Protein AF-A0A3D2X4J8-F1 (afdb_monomer_lite)

Organism: NCBI:txid66219

Sequence (214 aa):
IFGTRDEETSILEPKETVFEITLGDKKVIVKPNPECWDEYFEVGICDVDLEDNYVEFYTTQFEDCYGSSLLFRLNGKCLEEAVGTGYEEIVGVSGDGKIFIWNGSFRNTYFEDESYEDFLLWYLDYKTGNFISSNHMIGKIYHAFYDDILFRQLEYVPWGPPINITLDLPGAFYEPEFGELLTVLDKDDGAQAIKVRTQDGKEGWIGGHHMVWN

Foldseek 3Di:
DDDDDDPDDPPPPPPQPWDWDDQPPDIDIDTADPVQDDKDKDKDWAQQALPPQKIKIKIWIDRPHWIWIWIWIDNSPDIDTQATPGRWDFPDHDNRQWTATDLQFLDDDPDPPDDSLLRGQWTQGSVPRDIDGDPNVAFDKDFAAPLWWFFADLVQADEEADDRRDCVGPRTDDRDDGGFIWHFHAADSVQSKTWIAGPVGDIGITHPPPYDHD

Secondary structure (DSSP, 8-state):
------------------EEEEETTEEEEE---TT-TT--EEEEEE-SBTTS--EEEEEEEEETTEEEEEEEEE-SS-EEEEEE-SS--EEEE-SBSEEEETTTBSS---STT--GGGGBSEEEETTTTEEEE--TTTT-EEE--TT--EESSGGGS--SS-----TTSTTEEE-PPTT-EEEEEEEETTTTEEEEEETT--EEEE--TT----

Structure (mmCIF, N/CA/C/O backbone):
data_AF-A0A3D2X4J8-F1
#
_entry.id   AF-A0A3D2X4J8-F1
#
loop_
_atom_site.group_PDB
_atom_site.id
_atom_site.type_symbol
_atom_site.label_atom_id
_atom_site.label_alt_id
_atom_site.label_comp_id
_atom_site.label_asym_id
_atom_site.label_entity_id
_atom_site.label_seq_id
_atom_site.pdbx_PDB_ins_code
_atom_site.Cartn_x
_atom_site.Cartn_y
_atom_site.Cartn_z
_atom_site.occupancy
_atom_site.B_iso_or_equiv
_atom_site.auth_seq_id
_atom_site.auth_comp_id
_atom_site.auth_asym_id
_atom_site.auth_atom_id
_atom_site.pdbx_PDB_model_num
ATOM 1 N N . ILE A 1 1 ? 11.503 -20.574 15.267 1.00 30.27 1 ILE A N 1
ATOM 2 C CA . ILE A 1 1 ? 12.597 -20.862 16.228 1.00 30.27 1 ILE A CA 1
ATOM 3 C C . ILE A 1 1 ? 13.686 -19.847 15.930 1.00 30.27 1 ILE A C 1
ATOM 5 O O . ILE A 1 1 ? 14.249 -19.908 14.847 1.00 30.27 1 ILE A O 1
ATOM 9 N N . PHE A 1 2 ? 13.889 -18.872 16.817 1.00 27.83 2 PHE A N 1
ATOM 10 C CA . PHE A 1 2 ? 14.943 -17.867 16.675 1.00 27.83 2 PHE A CA 1
ATOM 11 C C . PHE A 1 2 ? 16.292 -18.539 16.947 1.00 27.83 2 PHE A C 1
ATOM 13 O O . PHE A 1 2 ? 16.528 -19.025 18.052 1.00 27.83 2 PHE A O 1
ATOM 20 N N . GLY A 1 3 ? 17.125 -18.647 15.913 1.00 28.12 3 GLY A N 1
ATOM 21 C CA . GLY A 1 3 ? 18.491 -19.145 16.022 1.00 28.12 3 GLY A CA 1
ATOM 22 C C . GLY A 1 3 ? 19.418 -18.014 16.447 1.00 28.12 3 GLY A C 1
ATOM 23 O O . GLY A 1 3 ? 19.460 -16.969 15.805 1.00 28.12 3 GLY A O 1
ATOM 24 N N . THR A 1 4 ? 20.136 -18.227 17.543 1.00 36.84 4 THR A N 1
ATOM 25 C CA . THR A 1 4 ? 21.253 -17.397 17.993 1.00 36.84 4 THR A CA 1
ATOM 26 C C . THR A 1 4 ? 22.355 -17.391 16.934 1.00 36.84 4 THR A C 1
ATOM 28 O O . THR A 1 4 ? 22.773 -18.451 16.471 1.00 36.84 4 THR A O 1
ATOM 31 N N . ARG A 1 5 ? 22.803 -16.194 16.540 1.00 33.25 5 ARG A N 1
ATOM 32 C CA . ARG A 1 5 ? 23.926 -15.973 15.623 1.00 33.25 5 ARG A CA 1
ATOM 33 C C . ARG A 1 5 ? 25.214 -16.269 16.400 1.00 33.25 5 ARG A C 1
ATOM 35 O O . ARG A 1 5 ? 25.534 -15.537 17.332 1.00 33.25 5 ARG A O 1
ATOM 42 N N . ASP A 1 6 ? 25.898 -17.360 16.068 1.00 34.62 6 ASP A N 1
ATOM 43 C CA . ASP A 1 6 ? 27.226 -17.650 16.613 1.00 34.62 6 ASP A CA 1
ATOM 44 C C . ASP A 1 6 ? 28.232 -16.628 16.059 1.00 34.62 6 ASP A C 1
ATOM 46 O O . ASP A 1 6 ? 28.366 -16.447 14.846 1.00 34.62 6 ASP A O 1
ATOM 50 N N . GLU A 1 7 ? 28.919 -15.937 16.968 1.00 44.62 7 GLU A N 1
ATOM 51 C CA . GLU A 1 7 ? 30.028 -15.030 16.681 1.00 44.62 7 GLU A CA 1
ATOM 52 C C . GLU A 1 7 ? 31.281 -15.832 16.284 1.00 44.62 7 GLU A C 1
ATOM 54 O O . GLU A 1 7 ? 32.198 -16.024 17.077 1.00 44.62 7 GLU A O 1
ATOM 59 N N . GLU A 1 8 ? 31.356 -16.277 15.031 1.00 38.81 8 GLU A N 1
ATOM 60 C CA . GLU A 1 8 ? 32.643 -16.529 14.376 1.00 38.81 8 GLU A CA 1
ATOM 61 C C . GLU A 1 8 ? 32.794 -15.558 13.203 1.00 38.81 8 GLU A C 1
ATOM 63 O O . GLU A 1 8 ? 32.341 -15.782 12.081 1.00 38.81 8 GLU A O 1
ATOM 68 N N . THR A 1 9 ? 33.438 -14.427 13.489 1.00 42.69 9 THR A N 1
ATOM 69 C CA . THR A 1 9 ? 33.851 -13.418 12.514 1.00 42.69 9 THR A CA 1
ATOM 70 C C . THR A 1 9 ? 34.991 -13.952 11.648 1.00 42.69 9 THR A C 1
ATOM 72 O O . THR A 1 9 ? 36.159 -13.600 11.808 1.00 42.69 9 THR A O 1
ATOM 75 N N . SER A 1 10 ? 34.656 -14.771 10.650 1.00 39.59 10 SER A N 1
ATOM 76 C CA . SER A 1 10 ? 35.438 -14.752 9.419 1.00 39.59 10 SER A CA 1
ATOM 77 C C . SER A 1 10 ? 35.123 -13.431 8.722 1.00 39.59 10 SER A C 1
ATOM 79 O O . SER A 1 10 ? 34.002 -13.243 8.248 1.00 39.59 10 SER A O 1
ATOM 81 N N . ILE A 1 11 ? 36.085 -12.505 8.682 1.00 43.09 11 ILE A N 1
ATOM 82 C CA . ILE A 1 11 ? 36.018 -11.332 7.806 1.00 43.09 11 ILE A CA 1
ATOM 83 C C . ILE A 1 11 ? 36.047 -11.879 6.377 1.00 43.09 11 ILE A C 1
ATOM 85 O O . ILE A 1 11 ? 37.106 -12.108 5.796 1.00 43.09 11 ILE A O 1
ATOM 89 N N . LEU A 1 12 ? 34.868 -12.183 5.842 1.00 41.09 12 LEU A N 1
ATOM 90 C CA . LEU A 1 12 ? 34.675 -12.279 4.412 1.00 41.09 12 LEU A CA 1
ATOM 91 C C . LEU A 1 12 ? 34.922 -10.863 3.906 1.00 41.09 12 LEU A C 1
ATOM 93 O O . LEU A 1 12 ? 34.179 -9.949 4.260 1.00 41.09 12 LEU A O 1
ATOM 97 N N . GLU A 1 13 ? 35.998 -10.661 3.144 1.00 42.81 13 GLU A N 1
ATOM 98 C CA . GLU A 1 13 ? 36.119 -9.438 2.354 1.00 42.81 13 GLU A CA 1
ATOM 99 C C . GLU A 1 13 ? 34.793 -9.252 1.606 1.00 42.81 13 GLU A C 1
ATOM 101 O O . GLU A 1 13 ? 34.310 -10.236 1.022 1.00 42.81 13 GLU A O 1
ATOM 106 N N . PRO A 1 14 ? 34.170 -8.059 1.652 1.00 46.16 14 PRO A N 1
ATOM 107 C CA . PRO A 1 14 ? 32.940 -7.824 0.923 1.00 46.16 14 PRO A CA 1
ATOM 108 C C . PRO A 1 14 ? 33.252 -8.069 -0.548 1.00 46.16 14 PRO A C 1
ATOM 110 O O . PRO A 1 14 ? 33.925 -7.280 -1.210 1.00 46.16 14 PRO A O 1
ATOM 113 N N . LYS A 1 15 ? 32.810 -9.218 -1.064 1.00 47.28 15 LYS A N 1
ATOM 114 C CA . LYS A 1 15 ? 32.729 -9.409 -2.503 1.00 47.28 15 LYS A CA 1
ATOM 115 C C . LYS A 1 15 ? 31.794 -8.309 -2.966 1.00 47.28 15 LYS A C 1
ATOM 117 O O . LYS A 1 15 ? 30.650 -8.292 -2.514 1.00 47.28 15 LYS A O 1
ATOM 122 N N . GLU A 1 16 ? 32.288 -7.398 -3.806 1.00 55.03 16 GLU A N 1
ATOM 123 C CA . GLU A 1 16 ? 31.437 -6.429 -4.495 1.00 55.03 16 GLU A CA 1
ATOM 124 C C . GLU A 1 16 ? 30.273 -7.221 -5.097 1.00 55.03 16 GLU A C 1
ATOM 126 O O . GLU A 1 16 ? 30.451 -7.984 -6.051 1.00 55.03 16 GLU A O 1
ATOM 131 N N . THR A 1 17 ? 29.103 -7.140 -4.467 1.00 55.44 17 THR A N 1
ATOM 132 C CA . THR A 1 17 ? 27.937 -7.889 -4.916 1.00 55.44 17 THR A CA 1
ATOM 133 C C . THR A 1 17 ? 27.355 -7.070 -6.039 1.00 55.44 17 THR A C 1
ATOM 135 O O . THR A 1 17 ? 26.596 -6.145 -5.822 1.00 55.44 17 THR A O 1
ATOM 138 N N . VAL A 1 18 ? 27.818 -7.335 -7.251 1.00 62.81 18 VAL A N 1
ATOM 139 C CA . VAL A 1 18 ? 27.395 -6.602 -8.435 1.00 62.81 18 VAL A CA 1
ATOM 140 C C . VAL A 1 18 ? 26.283 -7.385 -9.116 1.00 62.81 18 VAL A C 1
ATOM 142 O O . VAL A 1 18 ? 26.497 -8.524 -9.533 1.00 62.81 18 VAL A O 1
ATOM 145 N N . PHE A 1 19 ? 25.116 -6.765 -9.270 1.00 65.44 19 PHE A N 1
ATOM 146 C CA . PHE A 1 19 ? 24.049 -7.312 -10.099 1.00 65.44 19 PHE A CA 1
ATOM 147 C C . PHE A 1 19 ? 24.225 -6.799 -11.523 1.00 65.44 19 PHE A C 1
ATOM 149 O O . PHE A 1 19 ? 24.141 -5.601 -11.781 1.00 65.44 19 PHE A O 1
ATOM 156 N N . GLU A 1 20 ? 24.502 -7.711 -12.454 1.00 72.06 20 GLU A N 1
ATOM 157 C CA . GLU A 1 20 ? 24.575 -7.401 -13.880 1.00 72.06 20 GLU A CA 1
ATOM 158 C C . GLU A 1 20 ? 23.335 -7.956 -14.587 1.00 72.06 20 GLU A C 1
ATOM 160 O O . GLU A 1 20 ? 23.170 -9.170 -14.715 1.00 72.06 20 GLU A O 1
ATOM 165 N N . ILE A 1 21 ? 22.485 -7.064 -15.094 1.00 69.38 21 ILE A N 1
ATOM 166 C CA . ILE A 1 21 ? 21.403 -7.413 -16.014 1.00 69.38 21 ILE A CA 1
ATOM 167 C C . ILE A 1 21 ? 21.937 -7.215 -17.433 1.00 69.38 21 ILE A C 1
ATOM 169 O O . ILE A 1 21 ? 22.169 -6.085 -17.869 1.00 69.38 21 ILE A O 1
ATOM 173 N N . THR A 1 22 ? 22.149 -8.318 -18.155 1.00 67.31 22 THR A N 1
ATOM 174 C CA . THR A 1 22 ? 22.591 -8.293 -19.558 1.00 67.31 22 THR A CA 1
ATOM 175 C C . THR A 1 22 ? 21.430 -8.594 -20.498 1.00 67.31 22 THR A C 1
ATOM 177 O O . THR A 1 22 ? 20.778 -9.631 -20.387 1.00 67.31 22 THR A O 1
ATOM 180 N N . LEU A 1 23 ? 21.213 -7.707 -21.469 1.00 64.88 23 LEU A N 1
ATOM 181 C CA . LEU A 1 23 ? 20.173 -7.808 -22.493 1.00 64.88 23 LEU A CA 1
ATOM 182 C C . LEU A 1 23 ? 20.809 -7.605 -23.874 1.00 64.88 23 LEU A C 1
ATOM 184 O O . LEU A 1 23 ? 20.959 -6.480 -24.357 1.00 64.88 23 LEU A O 1
ATOM 188 N N . GLY A 1 24 ? 21.229 -8.708 -24.500 1.00 70.00 24 GLY A N 1
ATOM 189 C CA . GLY A 1 24 ? 22.042 -8.665 -25.719 1.00 70.00 24 GLY A CA 1
ATOM 190 C C . GLY A 1 24 ? 23.386 -7.98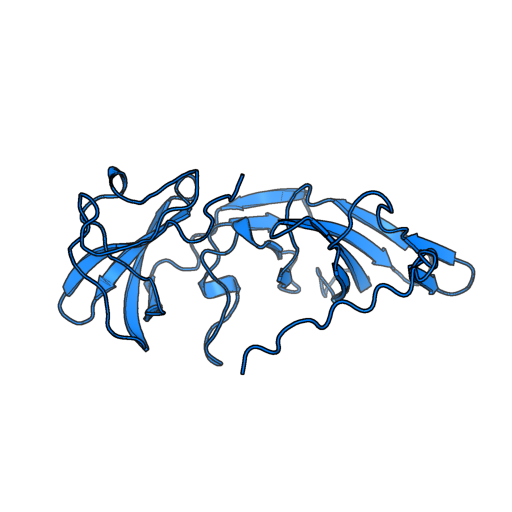1 -25.453 1.00 70.00 24 GLY A C 1
ATOM 191 O O . GLY A 1 24 ? 24.131 -8.411 -24.578 1.00 70.00 24 GLY A O 1
ATOM 192 N N . ASP A 1 25 ? 23.667 -6.892 -26.173 1.00 69.38 25 ASP A N 1
ATOM 193 C CA . ASP A 1 25 ? 24.900 -6.104 -26.017 1.00 69.38 25 ASP A CA 1
ATOM 194 C C . ASP A 1 25 ? 24.796 -5.017 -24.924 1.00 69.38 25 ASP A C 1
ATOM 196 O O . ASP A 1 25 ? 25.748 -4.266 -24.698 1.00 69.38 25 ASP A O 1
ATOM 200 N N . LYS A 1 26 ? 23.639 -4.885 -24.258 1.00 63.72 26 LYS A N 1
ATOM 201 C CA . LYS A 1 26 ? 23.407 -3.895 -23.194 1.00 63.72 26 LYS A CA 1
ATOM 202 C C . LYS A 1 26 ? 23.599 -4.510 -21.817 1.00 63.72 26 LYS A C 1
ATOM 204 O O . LYS A 1 26 ? 23.242 -5.664 -21.598 1.00 63.72 26 LYS A O 1
ATOM 209 N N . LYS A 1 27 ? 24.126 -3.707 -20.891 1.00 69.50 27 LYS A N 1
ATOM 210 C CA . LYS A 1 27 ? 24.378 -4.094 -19.503 1.00 69.50 27 LYS A CA 1
ATOM 211 C C . LYS A 1 27 ? 23.917 -2.995 -18.559 1.00 69.50 27 LYS A C 1
ATOM 213 O O . LYS A 1 27 ? 24.301 -1.842 -18.752 1.00 69.50 27 LYS A O 1
ATOM 218 N N . VAL A 1 28 ? 23.149 -3.363 -17.542 1.00 68.44 28 VAL A N 1
ATOM 219 C CA . VAL A 1 28 ? 22.946 -2.544 -16.344 1.00 68.44 28 VAL A CA 1
ATOM 220 C C . VAL A 1 28 ? 23.655 -3.215 -15.189 1.00 68.44 28 VAL A C 1
ATOM 222 O O . VAL A 1 28 ? 23.530 -4.417 -14.981 1.00 68.44 28 VAL A O 1
ATOM 225 N N . ILE A 1 29 ? 24.457 -2.417 -14.498 1.00 72.19 29 ILE A N 1
ATOM 226 C CA . ILE A 1 29 ? 25.290 -2.840 -13.386 1.00 72.19 29 ILE A CA 1
ATOM 227 C C . ILE A 1 29 ? 24.778 -2.090 -12.171 1.00 72.19 29 ILE A C 1
ATOM 229 O O . ILE A 1 29 ? 24.935 -0.871 -12.098 1.00 72.19 29 ILE A O 1
ATOM 233 N N . VAL A 1 30 ? 24.186 -2.817 -11.233 1.00 67.69 30 VAL A N 1
ATOM 234 C CA . VAL A 1 30 ? 23.772 -2.264 -9.949 1.00 67.69 30 VAL A CA 1
ATOM 235 C C . VAL A 1 30 ? 24.790 -2.663 -8.901 1.00 67.69 30 VAL A C 1
ATOM 237 O O . VAL A 1 30 ? 25.173 -3.831 -8.787 1.00 67.69 30 VAL A O 1
ATOM 240 N N . LYS A 1 31 ? 25.272 -1.654 -8.181 1.00 68.88 31 LYS A N 1
ATOM 241 C CA . LYS A 1 31 ? 26.231 -1.802 -7.096 1.00 68.88 31 LYS A CA 1
ATOM 242 C C . LYS A 1 31 ? 25.537 -1.365 -5.804 1.00 68.88 31 LYS A C 1
ATOM 244 O O . LYS A 1 31 ? 25.272 -0.171 -5.686 1.00 68.88 31 LYS A O 1
ATOM 249 N N . PRO A 1 32 ? 25.243 -2.297 -4.884 1.00 63.62 32 PRO A N 1
ATOM 250 C CA . PRO A 1 32 ? 24.807 -1.983 -3.529 1.00 63.62 32 PRO A CA 1
ATOM 251 C C . PRO A 1 32 ? 25.813 -1.050 -2.858 1.00 63.62 32 PRO A C 1
ATOM 253 O O . PRO A 1 32 ? 27.008 -1.090 -3.186 1.00 63.62 32 PRO A O 1
ATOM 256 N N . ASN A 1 33 ? 25.340 -0.208 -1.944 1.00 62.75 33 ASN A N 1
ATOM 257 C CA . ASN A 1 33 ? 26.212 0.723 -1.245 1.00 62.75 33 ASN A CA 1
ATOM 258 C C . ASN A 1 33 ? 27.059 -0.057 -0.223 1.00 62.75 33 ASN A C 1
ATOM 260 O O . ASN A 1 33 ? 26.515 -0.591 0.739 1.00 62.75 33 ASN A O 1
ATOM 264 N N . PRO A 1 34 ? 28.395 -0.125 -0.381 1.00 56.75 34 PRO A N 1
ATOM 265 C CA . PRO A 1 34 ? 29.242 -0.914 0.511 1.00 56.75 34 PRO A CA 1
ATOM 266 C C . PRO A 1 34 ? 29.321 -0.355 1.941 1.00 56.75 34 PRO A C 1
ATOM 268 O O . PRO A 1 34 ? 29.868 -1.025 2.814 1.00 56.75 34 PRO A O 1
ATOM 271 N N . GLU A 1 35 ? 28.831 0.866 2.186 1.00 56.91 35 GLU A N 1
ATOM 272 C CA . GLU A 1 35 ? 28.783 1.471 3.524 1.00 56.91 35 GLU A CA 1
ATOM 273 C C . GLU A 1 35 ? 27.580 1.008 4.360 1.00 56.91 35 GLU A C 1
ATOM 275 O O . GLU A 1 35 ? 27.556 1.258 5.566 1.00 56.91 35 GLU A O 1
ATOM 280 N N . CYS A 1 36 ? 26.627 0.295 3.758 1.00 53.88 36 CYS A N 1
ATOM 281 C CA . CYS A 1 36 ? 25.415 -0.175 4.413 1.00 53.88 36 CYS A CA 1
ATOM 282 C C . CYS A 1 36 ? 25.534 -1.683 4.697 1.00 53.88 36 CYS A C 1
ATOM 284 O O . CYS A 1 36 ? 25.723 -2.504 3.800 1.00 53.88 36 CYS A O 1
ATOM 286 N N . TRP A 1 37 ? 25.510 -2.053 5.978 1.00 44.56 37 TRP A N 1
ATOM 287 C CA . TRP A 1 37 ? 25.963 -3.370 6.452 1.00 44.56 37 TRP A CA 1
ATOM 288 C C . TRP A 1 37 ? 24.858 -4.441 6.486 1.00 44.56 37 TRP A C 1
ATOM 290 O O . TRP A 1 37 ? 25.182 -5.620 6.629 1.00 44.56 37 TRP A O 1
ATOM 300 N N . ASP A 1 38 ? 23.594 -4.048 6.298 1.00 54.47 38 ASP A N 1
ATOM 301 C CA . ASP A 1 38 ? 22.404 -4.910 6.360 1.00 54.47 38 ASP A CA 1
ATOM 302 C C . ASP A 1 38 ? 21.473 -4.716 5.137 1.00 54.47 38 ASP A C 1
ATOM 304 O O . ASP A 1 38 ? 20.251 -4.764 5.251 1.00 54.47 38 ASP A O 1
ATOM 308 N N . GLU A 1 39 ? 22.034 -4.492 3.942 1.00 61.50 39 GLU A N 1
ATOM 309 C CA . GLU A 1 39 ? 21.218 -4.331 2.730 1.00 61.50 39 GLU A CA 1
ATOM 310 C C . GLU A 1 39 ? 20.772 -5.676 2.147 1.00 61.50 39 GLU A C 1
ATOM 312 O O . GLU A 1 39 ? 21.583 -6.552 1.821 1.00 61.50 39 GLU A O 1
ATOM 317 N N . TYR A 1 40 ? 19.466 -5.805 1.924 1.00 63.50 40 TYR A N 1
ATOM 318 C CA . TYR A 1 40 ? 18.925 -6.742 0.949 1.00 63.50 40 TYR A CA 1
ATOM 319 C C . TYR A 1 40 ? 18.784 -6.022 -0.391 1.00 63.50 40 TYR A C 1
ATOM 321 O O . TYR A 1 40 ? 18.596 -4.807 -0.459 1.00 63.50 40 TYR A O 1
ATOM 329 N N . PHE A 1 41 ? 18.901 -6.784 -1.471 1.00 74.38 41 PHE A N 1
ATOM 330 C CA . PHE A 1 41 ? 18.679 -6.281 -2.816 1.00 74.38 41 PHE A CA 1
ATOM 331 C C . PHE A 1 41 ? 17.659 -7.174 -3.503 1.00 74.38 41 PHE A C 1
ATOM 333 O O . PHE A 1 41 ? 17.864 -8.387 -3.608 1.00 74.38 41 PHE A O 1
ATOM 340 N N . GLU A 1 42 ? 16.574 -6.570 -3.966 1.00 81.25 42 GLU A N 1
ATOM 341 C CA . GLU A 1 42 ? 15.535 -7.250 -4.726 1.00 81.25 42 GLU A CA 1
ATOM 342 C C . GLU A 1 42 ? 15.612 -6.86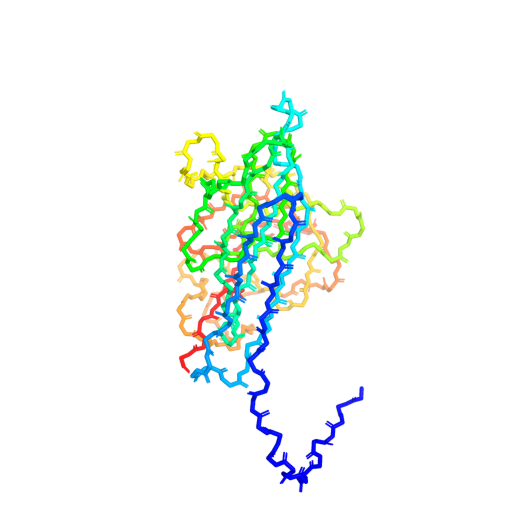1 -6.202 1.00 81.25 42 GLU A C 1
ATOM 344 O O . GLU A 1 42 ? 15.889 -5.713 -6.552 1.00 81.25 42 GLU A O 1
ATOM 349 N N . VAL A 1 43 ? 15.342 -7.838 -7.071 1.00 83.62 43 VAL A N 1
ATOM 350 C CA . VAL A 1 43 ? 15.084 -7.606 -8.492 1.00 83.62 43 VAL A CA 1
ATOM 351 C C . VAL A 1 43 ? 13.757 -8.247 -8.851 1.00 83.62 43 VAL A C 1
ATOM 353 O O . VAL A 1 43 ? 13.606 -9.463 -8.718 1.00 83.62 43 VAL A O 1
ATOM 356 N N . GLY A 1 44 ? 12.838 -7.444 -9.375 1.00 85.81 44 GLY A N 1
ATOM 357 C CA . GLY A 1 44 ? 11.583 -7.924 -9.935 1.00 85.81 44 GLY A CA 1
ATOM 358 C C . GLY A 1 44 ? 11.514 -7.717 -11.441 1.00 85.81 44 GLY A C 1
ATOM 359 O O . GLY A 1 44 ? 12.056 -6.755 -11.985 1.00 85.81 44 GLY A O 1
ATOM 360 N N . ILE A 1 45 ? 10.836 -8.642 -12.119 1.00 88.81 45 ILE A N 1
ATOM 361 C CA . ILE A 1 45 ? 10.456 -8.519 -13.529 1.00 88.81 45 ILE A CA 1
ATOM 362 C C . ILE A 1 45 ? 8.947 -8.340 -13.554 1.00 88.81 45 ILE A C 1
ATOM 364 O O . ILE A 1 45 ? 8.222 -9.143 -12.965 1.00 88.81 45 ILE A O 1
ATOM 368 N N . CYS A 1 46 ? 8.480 -7.305 -14.232 1.00 91.25 46 CYS A N 1
ATOM 369 C CA . CYS A 1 46 ? 7.073 -6.954 -14.280 1.00 91.25 46 CYS A CA 1
ATOM 370 C C . CYS A 1 46 ? 6.702 -6.374 -15.647 1.00 91.25 46 CYS A C 1
ATOM 372 O O . CYS A 1 46 ? 7.559 -6.125 -16.492 1.00 91.25 46 CYS A O 1
ATOM 374 N N . ASP A 1 47 ? 5.407 -6.210 -15.868 1.00 91.50 47 ASP A N 1
ATOM 375 C CA . ASP A 1 47 ? 4.864 -5.486 -17.009 1.00 91.50 47 ASP A CA 1
ATOM 376 C C . ASP A 1 47 ? 3.871 -4.482 -16.428 1.00 91.50 47 ASP A C 1
ATOM 378 O O . ASP A 1 47 ? 2.845 -4.861 -15.852 1.00 91.50 47 ASP A O 1
ATOM 382 N N . VAL A 1 48 ? 4.269 -3.211 -16.427 1.00 91.62 48 VAL A N 1
ATOM 383 C CA . VAL A 1 48 ? 3.512 -2.141 -15.771 1.00 91.62 48 VAL A CA 1
ATOM 384 C C . VAL A 1 48 ? 2.346 -1.689 -16.646 1.00 91.62 48 VAL A C 1
ATOM 386 O O . VAL A 1 48 ? 1.306 -1.305 -16.106 1.00 91.62 48 VAL A O 1
ATOM 389 N N . ASP A 1 49 ? 2.503 -1.751 -17.970 1.00 92.81 49 ASP A N 1
ATOM 390 C CA . ASP A 1 49 ? 1.490 -1.402 -18.966 1.00 92.81 49 ASP A CA 1
ATOM 391 C C . ASP A 1 49 ? 1.471 -2.449 -20.088 1.00 92.81 49 ASP A C 1
ATOM 393 O O . ASP A 1 49 ? 2.188 -2.342 -21.086 1.00 92.81 49 ASP A O 1
ATOM 397 N N . LEU A 1 50 ? 0.558 -3.415 -19.951 1.00 91.94 50 LEU A N 1
ATOM 398 C CA . LEU A 1 50 ? 0.417 -4.563 -20.854 1.00 91.94 50 LEU A CA 1
ATOM 399 C C . LEU A 1 50 ? 0.162 -4.161 -22.321 1.00 91.94 50 LEU A C 1
ATOM 401 O O . LEU A 1 50 ? 0.238 -5.003 -23.222 1.00 91.94 50 LEU A O 1
ATOM 405 N N . GLU A 1 51 ? -0.193 -2.900 -22.585 1.00 92.19 51 GLU A N 1
ATOM 406 C CA . GLU A 1 51 ? -0.495 -2.392 -23.922 1.00 92.19 51 GLU A CA 1
ATOM 407 C C . GLU A 1 51 ? 0.725 -1.805 -24.657 1.00 92.19 51 GLU A C 1
ATOM 409 O O . GLU A 1 51 ? 0.649 -1.583 -25.872 1.00 92.19 51 GLU A O 1
ATOM 414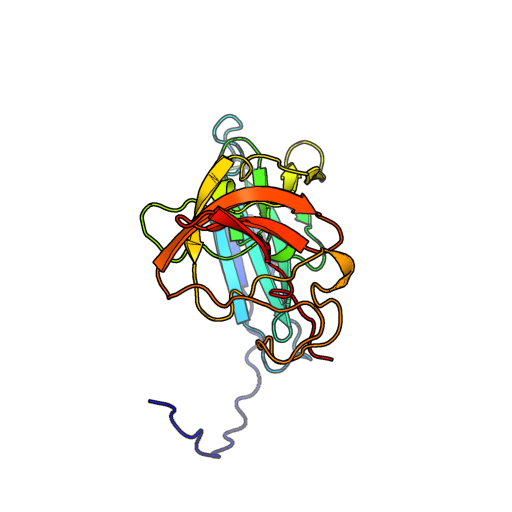 N N . ASP A 1 52 ? 1.854 -1.550 -23.981 1.00 89.06 52 ASP A N 1
ATOM 415 C CA . ASP A 1 52 ? 2.937 -0.731 -24.544 1.00 89.06 52 ASP A CA 1
ATOM 416 C C . ASP A 1 52 ? 4.089 -1.524 -25.211 1.00 89.06 52 ASP A C 1
ATOM 418 O O . ASP A 1 52 ? 4.900 -0.946 -25.944 1.00 89.06 52 ASP A O 1
ATOM 422 N N . ASN A 1 53 ? 4.073 -2.861 -25.112 1.00 86.88 53 ASN A N 1
ATOM 423 C CA . ASN A 1 53 ? 5.099 -3.808 -25.594 1.00 86.88 53 ASN A CA 1
ATOM 424 C C . ASN A 1 53 ? 6.477 -3.665 -24.926 1.00 86.88 53 ASN A C 1
ATOM 426 O O . ASN A 1 53 ? 7.499 -4.011 -25.541 1.00 86.88 53 ASN A O 1
ATOM 430 N N . TYR A 1 54 ? 6.528 -3.154 -23.702 1.00 89.81 54 TYR A N 1
ATOM 431 C CA . TYR A 1 54 ? 7.729 -3.180 -22.886 1.00 89.81 54 TYR A CA 1
ATOM 432 C C . TYR A 1 54 ? 7.647 -4.283 -21.833 1.00 89.81 54 TYR A C 1
ATOM 434 O O . TYR A 1 54 ? 6.605 -4.861 -21.562 1.00 89.81 54 TYR A O 1
ATOM 442 N N . VAL A 1 55 ? 8.815 -4.633 -21.308 1.00 89.69 55 VAL A N 1
ATOM 443 C CA . VAL A 1 55 ? 8.948 -5.365 -20.053 1.00 89.69 55 VAL A CA 1
ATOM 444 C C . VAL A 1 55 ? 9.745 -4.474 -19.124 1.00 89.69 55 VAL A C 1
ATOM 446 O O . VAL A 1 55 ? 10.797 -3.949 -19.515 1.00 89.69 55 VAL A O 1
ATOM 449 N N . GLU A 1 56 ? 9.268 -4.322 -17.900 1.00 91.06 56 GLU A N 1
ATOM 450 C CA . GLU A 1 56 ? 9.950 -3.575 -16.865 1.00 91.06 56 GLU A CA 1
ATOM 451 C C . GLU A 1 56 ? 10.719 -4.486 -15.906 1.00 91.06 56 GLU A C 1
ATOM 453 O O . GLU A 1 56 ? 10.350 -5.621 -15.602 1.00 91.06 56 GLU A O 1
ATOM 458 N N . PHE A 1 57 ? 11.813 -3.944 -15.391 1.00 89.00 57 PHE A N 1
ATOM 459 C CA . PHE A 1 57 ? 12.621 -4.537 -14.342 1.00 89.00 57 PHE A CA 1
ATOM 460 C C . PHE A 1 57 ? 12.760 -3.490 -13.253 1.00 89.00 57 PHE A C 1
ATOM 462 O O . PHE A 1 57 ? 13.170 -2.370 -13.557 1.00 89.00 57 PHE A O 1
ATOM 469 N N . TYR A 1 58 ? 12.449 -3.833 -12.009 1.00 88.38 58 TYR A N 1
ATOM 470 C CA . TYR A 1 58 ? 12.777 -2.965 -10.887 1.00 88.38 58 TYR A CA 1
ATOM 471 C C . TYR A 1 58 ? 13.895 -3.555 -10.050 1.00 88.38 58 TYR A C 1
ATOM 473 O O . TYR A 1 58 ? 14.093 -4.769 -9.990 1.00 88.38 58 TYR A O 1
ATOM 481 N N . THR A 1 59 ? 14.628 -2.659 -9.409 1.00 85.75 59 THR A N 1
ATOM 482 C CA . THR A 1 59 ? 15.630 -2.989 -8.407 1.00 85.75 59 THR A CA 1
ATOM 483 C C . THR A 1 59 ? 15.292 -2.241 -7.139 1.00 85.75 59 THR A C 1
ATOM 485 O O . THR A 1 59 ? 15.106 -1.026 -7.221 1.00 85.75 59 THR A O 1
ATOM 488 N N . THR A 1 60 ? 15.264 -2.930 -6.004 1.00 85.62 60 THR A N 1
ATOM 489 C CA . THR A 1 60 ? 15.027 -2.311 -4.698 1.00 85.62 60 THR A CA 1
ATOM 490 C C . THR A 1 60 ? 16.237 -2.527 -3.811 1.00 85.62 60 THR A C 1
ATOM 492 O O . THR A 1 60 ? 16.688 -3.656 -3.618 1.00 85.62 60 THR A O 1
ATOM 495 N N . GLN A 1 61 ? 16.776 -1.428 -3.295 1.00 81.31 61 GLN A N 1
ATOM 496 C CA . GLN A 1 61 ? 17.825 -1.427 -2.284 1.00 81.31 61 GLN A CA 1
ATOM 497 C C . GLN A 1 61 ? 17.189 -1.126 -0.932 1.00 81.31 61 GLN A C 1
ATOM 499 O O . GLN A 1 61 ? 16.441 -0.153 -0.824 1.00 81.31 61 GLN A O 1
ATOM 504 N N . PHE A 1 62 ? 17.481 -1.955 0.067 1.00 75.50 62 PHE A N 1
ATOM 505 C CA . PHE A 1 62 ? 16.950 -1.788 1.415 1.00 75.50 62 PHE A CA 1
ATOM 506 C C . PHE A 1 62 ? 18.001 -1.223 2.369 1.00 75.50 62 PHE A C 1
ATOM 508 O O . PHE A 1 62 ? 19.114 -1.7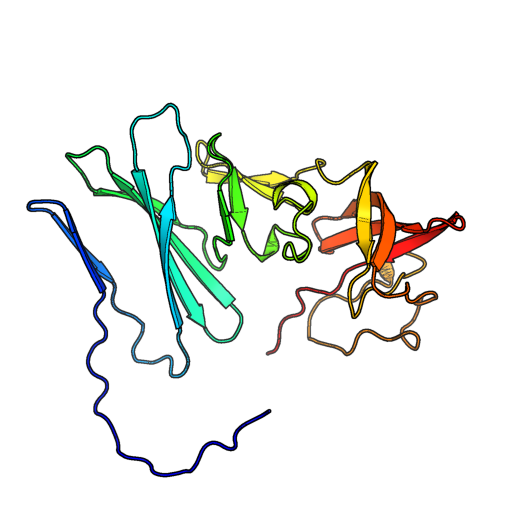37 2.422 1.00 75.50 62 PHE A O 1
ATOM 515 N N . GLU A 1 63 ? 17.621 -0.215 3.149 1.00 73.25 63 GLU A N 1
ATOM 516 C CA . GLU A 1 63 ? 18.353 0.308 4.303 1.00 73.25 63 GLU A CA 1
ATOM 517 C C . GLU A 1 63 ? 17.432 0.164 5.528 1.00 73.25 63 GLU A C 1
ATOM 519 O O . GLU A 1 63 ? 16.384 0.806 5.610 1.00 73.25 63 GLU A O 1
ATOM 524 N N . ASP A 1 64 ? 17.775 -0.748 6.443 1.00 70.00 64 ASP A N 1
ATOM 525 C CA . ASP A 1 64 ? 16.915 -1.191 7.550 1.00 70.00 64 ASP A CA 1
ATOM 526 C C . ASP A 1 64 ? 15.532 -1.689 7.081 1.00 70.00 64 ASP A C 1
ATOM 528 O O . ASP A 1 64 ? 15.425 -2.760 6.484 1.00 70.00 64 ASP A O 1
ATOM 532 N N . CYS A 1 65 ? 14.460 -0.942 7.369 1.00 65.56 65 CYS A N 1
ATOM 533 C CA . CYS A 1 65 ? 13.096 -1.252 6.936 1.00 65.56 65 CYS A CA 1
ATOM 534 C C . CYS A 1 65 ? 12.620 -0.395 5.754 1.00 65.56 65 CYS A C 1
ATOM 536 O O . CYS A 1 65 ? 11.444 -0.454 5.408 1.00 65.56 65 CYS A O 1
ATOM 538 N N . TYR A 1 66 ? 13.500 0.411 5.152 1.00 72.75 66 TYR A N 1
ATOM 539 C CA . TYR A 1 66 ? 13.170 1.271 4.017 1.00 72.75 66 TYR A CA 1
ATOM 540 C C . TYR A 1 66 ? 13.712 0.676 2.730 1.00 72.75 66 TYR A C 1
ATOM 542 O O . TYR A 1 66 ? 14.885 0.326 2.659 1.00 72.75 66 TYR A O 1
ATOM 550 N N . GLY A 1 67 ? 12.879 0.610 1.696 1.00 78.81 67 GLY A N 1
ATOM 551 C CA . GLY A 1 67 ? 13.307 0.264 0.345 1.00 78.81 67 GLY A CA 1
ATOM 552 C C . GLY A 1 67 ? 13.291 1.481 -0.576 1.00 78.81 67 GLY A C 1
ATOM 553 O O . GLY A 1 67 ? 12.400 2.322 -0.500 1.00 78.81 67 GLY A O 1
ATOM 554 N N . SER A 1 68 ? 14.263 1.568 -1.479 1.00 84.19 68 SER A N 1
ATOM 555 C CA . SER A 1 68 ? 14.288 2.531 -2.582 1.00 84.19 68 SER A CA 1
ATOM 556 C C . SER A 1 68 ? 14.315 1.782 -3.902 1.00 84.19 68 SER A C 1
ATOM 558 O O . SER A 1 68 ? 15.188 0.936 -4.108 1.00 84.19 68 SER A O 1
ATOM 560 N N . SER A 1 69 ? 13.361 2.079 -4.791 1.00 88.25 69 SER A N 1
ATOM 561 C CA . SER A 1 69 ? 13.213 1.355 -6.054 1.00 88.25 69 SER A CA 1
ATOM 562 C C . SER A 1 69 ? 13.525 2.205 -7.281 1.00 88.25 69 SER A C 1
ATOM 564 O O . SER A 1 69 ? 13.136 3.370 -7.402 1.00 88.25 69 SER A O 1
ATOM 566 N N . LEU A 1 70 ? 14.189 1.576 -8.246 1.00 87.75 70 LEU A N 1
ATOM 567 C CA . LEU A 1 70 ? 14.389 2.104 -9.592 1.00 87.75 70 LEU A CA 1
ATOM 568 C C . LEU A 1 70 ? 13.763 1.148 -10.596 1.00 87.75 70 LEU A C 1
ATOM 570 O O . LEU A 1 70 ? 14.039 -0.049 -10.559 1.00 87.75 70 LEU A O 1
ATOM 574 N N . LEU A 1 71 ? 12.941 1.685 -11.494 1.00 89.50 71 LEU A N 1
ATOM 575 C CA . LEU A 1 71 ? 12.272 0.950 -12.556 1.00 89.50 71 LEU A CA 1
ATOM 576 C C . LEU A 1 71 ? 12.940 1.254 -13.898 1.00 89.50 71 LEU A C 1
ATOM 578 O O . LEU A 1 71 ? 13.086 2.411 -14.297 1.00 89.50 71 LEU A O 1
ATOM 582 N N . PHE A 1 72 ? 13.285 0.203 -14.627 1.00 87.44 72 PHE A N 1
ATOM 583 C CA . PHE A 1 72 ? 13.840 0.253 -15.972 1.00 87.44 72 PHE A CA 1
ATOM 584 C C . PHE A 1 72 ? 12.883 -0.425 -16.945 1.00 87.44 72 PHE A C 1
ATOM 586 O O . PHE A 1 72 ? 12.286 -1.438 -16.601 1.00 87.44 72 PHE A O 1
ATOM 593 N N . ARG A 1 73 ? 12.787 0.070 -18.180 1.00 89.06 73 ARG A N 1
ATOM 594 C CA . ARG A 1 73 ? 11.931 -0.514 -19.225 1.00 89.06 73 ARG A CA 1
ATOM 595 C C . ARG A 1 73 ? 12.735 -0.986 -20.431 1.00 89.06 73 ARG A C 1
ATOM 597 O O . ARG A 1 73 ? 13.741 -0.377 -20.807 1.00 89.06 73 ARG A O 1
ATOM 604 N N . LEU A 1 74 ? 12.277 -2.074 -21.050 1.00 85.75 74 LEU A N 1
ATOM 605 C CA . LEU A 1 74 ? 12.916 -2.735 -22.186 1.00 85.75 74 LEU A CA 1
ATOM 606 C C . LEU A 1 74 ? 11.920 -3.039 -23.315 1.00 85.75 74 LEU A C 1
ATOM 608 O O . LEU A 1 74 ? 10.978 -3.791 -23.117 1.00 85.75 74 LEU A O 1
ATOM 612 N N . ASN A 1 75 ? 12.215 -2.591 -24.541 1.00 82.69 75 ASN A N 1
ATOM 613 C CA . ASN A 1 75 ? 11.473 -2.948 -25.773 1.00 82.69 75 ASN A CA 1
ATOM 614 C C . ASN A 1 75 ? 12.283 -3.823 -26.755 1.00 82.69 75 ASN A C 1
ATOM 616 O O . ASN A 1 75 ? 12.141 -3.737 -27.979 1.00 82.69 75 ASN A O 1
ATOM 620 N N . GLY A 1 76 ? 13.243 -4.592 -26.239 1.00 71.38 76 GLY A N 1
ATOM 621 C CA . GLY A 1 76 ? 14.146 -5.435 -27.031 1.00 71.38 76 GLY A CA 1
ATOM 622 C C . GLY A 1 76 ? 15.264 -4.689 -27.776 1.00 71.38 76 GLY A C 1
ATOM 623 O O . GLY A 1 76 ? 16.106 -5.335 -28.397 1.00 71.38 76 GLY A O 1
ATOM 624 N N . LYS A 1 77 ? 15.317 -3.349 -27.718 1.00 73.31 77 LYS A N 1
ATOM 625 C CA . LYS A 1 77 ? 16.397 -2.540 -28.324 1.00 73.31 77 LYS A CA 1
ATOM 626 C C . LYS A 1 77 ? 17.113 -1.645 -27.327 1.00 73.31 77 LYS A C 1
ATOM 628 O O . LYS A 1 77 ? 18.315 -1.401 -27.470 1.00 73.31 77 LYS A O 1
ATOM 633 N N . CYS A 1 78 ? 16.410 -1.109 -26.337 1.00 74.12 78 CYS A N 1
ATOM 634 C CA . CYS A 1 78 ? 17.004 -0.274 -25.305 1.00 74.12 78 CYS A CA 1
ATOM 635 C C . CYS A 1 78 ? 16.475 -0.572 -23.921 1.00 74.12 78 CYS A C 1
ATOM 637 O O . CYS A 1 78 ? 15.303 -0.873 -23.768 1.00 74.12 78 CYS A O 1
ATOM 639 N N . LEU A 1 79 ? 17.396 -0.480 -22.963 1.00 79.56 79 LEU A N 1
ATOM 640 C CA . LEU A 1 79 ? 17.097 -0.374 -21.553 1.00 79.56 79 LEU A CA 1
ATOM 641 C C . LEU A 1 79 ? 17.198 1.108 -21.200 1.00 79.56 79 LEU A C 1
ATOM 643 O O . LEU A 1 79 ? 18.211 1.739 -21.522 1.00 79.56 79 LEU A O 1
ATOM 647 N N . GLU A 1 80 ? 16.142 1.648 -20.616 1.00 82.94 80 GLU A N 1
ATOM 648 C CA . GLU A 1 80 ? 16.057 3.034 -20.166 1.00 82.94 80 GLU A CA 1
ATOM 649 C C . GLU A 1 80 ? 15.501 3.067 -18.743 1.00 82.94 80 GLU A C 1
ATOM 651 O O . GLU A 1 80 ? 14.669 2.236 -18.382 1.00 82.94 80 GLU A O 1
ATOM 656 N N . GLU A 1 81 ? 15.999 3.994 -17.928 1.00 82.06 81 GLU A N 1
ATOM 657 C CA . GLU A 1 81 ? 15.381 4.294 -16.639 1.00 82.06 81 GLU A CA 1
ATOM 658 C C . GLU A 1 81 ? 14.016 4.924 -16.913 1.00 82.06 81 GLU A C 1
ATOM 660 O O . GLU A 1 81 ? 13.914 5.895 -17.666 1.00 82.06 81 GLU A O 1
ATOM 665 N N . ALA A 1 82 ? 12.973 4.318 -16.359 1.00 84.62 82 ALA A N 1
ATOM 666 C CA . ALA A 1 82 ? 11.600 4.724 -16.592 1.00 84.62 82 ALA A CA 1
ATOM 667 C C . ALA A 1 82 ? 11.106 5.615 -15.452 1.00 84.62 82 ALA A C 1
ATOM 669 O O . ALA A 1 82 ? 10.616 6.716 -15.697 1.00 84.62 82 ALA A O 1
ATOM 670 N N . VAL A 1 83 ? 11.251 5.140 -14.211 1.00 85.12 83 VAL A N 1
ATOM 671 C CA . VAL A 1 83 ? 10.731 5.806 -13.014 1.00 85.12 83 VAL A CA 1
ATOM 672 C C . VAL A 1 83 ? 11.632 5.509 -11.817 1.00 85.12 83 VAL A C 1
ATOM 674 O O . VAL A 1 83 ? 11.930 4.351 -11.535 1.00 85.12 83 VAL A O 1
ATOM 677 N N . GLY A 1 84 ? 12.027 6.550 -11.085 1.00 79.81 84 GLY A N 1
ATOM 678 C CA . GLY A 1 84 ? 12.597 6.422 -9.744 1.00 79.81 84 GLY A CA 1
ATOM 679 C C . GLY A 1 84 ? 11.538 6.744 -8.695 1.00 79.81 84 GLY A C 1
ATOM 680 O O . GLY A 1 84 ? 10.878 7.779 -8.791 1.00 79.81 84 GLY A O 1
ATOM 681 N N . THR A 1 85 ? 11.360 5.871 -7.705 1.00 80.19 85 THR A N 1
ATOM 682 C CA . THR A 1 85 ? 10.311 6.030 -6.681 1.00 80.19 85 THR A CA 1
ATOM 683 C C . THR A 1 85 ? 10.766 6.862 -5.476 1.00 80.19 85 THR A C 1
ATOM 685 O O . THR A 1 85 ? 9.947 7.241 -4.644 1.00 80.19 85 THR A O 1
ATOM 688 N N . GLY A 1 86 ? 12.058 7.199 -5.387 1.00 81.19 86 GLY A N 1
ATOM 689 C CA . GLY A 1 86 ? 12.634 7.867 -4.218 1.00 81.19 86 GLY A CA 1
ATOM 690 C C . GLY A 1 86 ? 12.837 6.875 -3.075 1.00 81.19 86 GLY A C 1
ATOM 691 O O . GLY A 1 86 ? 13.393 5.804 -3.294 1.00 81.19 86 GLY A O 1
ATOM 692 N N . TYR A 1 87 ? 12.387 7.213 -1.867 1.00 77.88 87 TYR A N 1
ATOM 693 C CA . TYR A 1 87 ? 12.482 6.356 -0.672 1.00 77.88 87 TYR A CA 1
ATOM 694 C C . TYR A 1 87 ? 11.305 5.374 -0.554 1.00 77.88 87 TYR A C 1
ATOM 696 O O . TYR A 1 87 ? 10.763 5.175 0.528 1.00 77.88 87 TYR A O 1
ATOM 704 N N . GLU A 1 88 ? 10.864 4.826 -1.686 1.00 84.19 88 GLU A N 1
ATOM 705 C CA . GLU A 1 88 ? 9.681 3.971 -1.753 1.00 84.19 88 GLU A CA 1
ATOM 706 C C . GLU A 1 88 ? 10.006 2.620 -2.397 1.00 84.19 88 GLU A C 1
ATOM 708 O O . GLU A 1 88 ? 10.552 2.536 -3.504 1.00 84.19 88 GLU A O 1
ATOM 713 N N . GLU A 1 89 ? 9.629 1.542 -1.723 1.00 88.25 89 GLU A N 1
ATOM 714 C CA . GLU A 1 89 ? 9.691 0.183 -2.252 1.00 88.25 89 GLU A CA 1
ATOM 715 C C . GLU A 1 89 ? 8.526 -0.066 -3.217 1.00 88.25 89 GLU A C 1
ATOM 717 O O . GLU A 1 89 ? 7.387 0.261 -2.892 1.00 88.25 89 GLU A O 1
ATOM 722 N N . ILE A 1 90 ? 8.790 -0.669 -4.381 1.00 89.69 90 ILE A N 1
ATOM 723 C CA . ILE A 1 90 ? 7.750 -1.220 -5.257 1.00 89.69 90 ILE A CA 1
ATOM 724 C C . ILE A 1 90 ? 7.336 -2.580 -4.700 1.00 89.69 90 ILE A C 1
ATOM 726 O O . ILE A 1 90 ? 8.146 -3.496 -4.658 1.00 89.69 90 ILE A O 1
ATOM 730 N N . VAL A 1 91 ? 6.061 -2.719 -4.340 1.00 87.62 91 VAL A N 1
ATOM 731 C CA . VAL A 1 91 ? 5.492 -3.973 -3.807 1.00 87.62 91 VAL A CA 1
ATOM 732 C C . VAL A 1 91 ? 4.623 -4.710 -4.826 1.00 87.62 91 VAL A C 1
ATOM 734 O O . VAL A 1 91 ? 4.249 -5.863 -4.624 1.00 87.62 91 VAL A O 1
ATOM 737 N N . GLY A 1 92 ? 4.279 -4.060 -5.939 1.00 88.62 92 GLY A N 1
ATOM 738 C CA . GLY A 1 92 ? 3.508 -4.684 -7.006 1.00 88.62 92 GLY A CA 1
ATOM 739 C C . GLY A 1 92 ? 3.142 -3.727 -8.130 1.00 88.62 92 GLY A C 1
ATOM 740 O O . GLY A 1 92 ? 3.369 -2.519 -8.058 1.00 88.62 92 GLY A O 1
ATOM 741 N N . VAL A 1 93 ? 2.550 -4.279 -9.187 1.00 91.12 93 VAL A N 1
ATOM 742 C CA . VAL A 1 93 ? 2.058 -3.520 -10.342 1.00 91.12 93 VAL A CA 1
ATOM 743 C C . VAL A 1 93 ? 0.718 -4.084 -10.803 1.00 91.12 93 VAL A C 1
ATOM 745 O O . VAL A 1 93 ? 0.398 -5.246 -10.559 1.00 91.12 93 VAL A O 1
ATOM 748 N N . SER A 1 94 ? -0.068 -3.249 -11.470 1.00 90.50 94 SER A N 1
ATOM 749 C CA . SER A 1 94 ? -1.428 -3.572 -11.941 1.00 90.50 94 SER A CA 1
ATOM 750 C C . SER A 1 94 ? -1.498 -4.085 -13.383 1.00 90.50 94 SER A C 1
ATOM 752 O O . SER A 1 94 ? -2.463 -4.755 -13.745 1.00 90.50 94 SER A O 1
ATOM 754 N N . GLY A 1 95 ? -0.513 -3.745 -14.220 1.00 92.06 95 GLY A N 1
ATOM 755 C CA . GLY A 1 95 ? -0.552 -3.975 -15.668 1.00 92.06 95 GLY A CA 1
ATOM 756 C C . GLY A 1 95 ? -1.369 -2.946 -16.463 1.00 92.06 95 GLY A C 1
ATOM 757 O O . GLY A 1 95 ? -1.396 -3.027 -17.688 1.00 92.06 95 GLY A O 1
ATOM 758 N N . ASP A 1 96 ? -2.019 -1.976 -15.804 1.00 93.38 96 ASP A N 1
ATOM 759 C CA . ASP A 1 96 ? -2.716 -0.845 -16.443 1.00 93.38 96 ASP A CA 1
ATOM 760 C C . ASP A 1 96 ? -2.080 0.523 -16.114 1.00 93.38 96 ASP A C 1
ATOM 762 O O . ASP A 1 96 ? -2.681 1.578 -16.331 1.00 93.38 96 ASP A O 1
ATOM 766 N N . GLY A 1 97 ? -0.836 0.515 -15.624 1.00 93.19 97 GLY A N 1
ATOM 767 C CA . GLY A 1 97 ? -0.041 1.709 -15.346 1.00 93.19 97 GLY A CA 1
ATOM 768 C C . GLY A 1 97 ? 0.051 2.117 -13.873 1.00 93.19 97 GLY A C 1
ATOM 769 O O . GLY A 1 97 ? 0.693 3.126 -13.583 1.00 93.19 97 GLY A O 1
ATOM 770 N N . LYS A 1 98 ? -0.545 1.377 -12.928 1.00 93.75 98 LYS A N 1
ATOM 771 C CA . LYS A 1 98 ? -0.357 1.628 -11.483 1.00 93.75 98 LYS A CA 1
ATOM 772 C C . LYS A 1 98 ? 0.826 0.838 -10.939 1.00 93.75 98 LYS A C 1
ATOM 774 O O . LYS A 1 98 ? 0.853 -0.388 -11.076 1.00 93.75 98 LYS A O 1
ATOM 779 N N . ILE A 1 99 ? 1.735 1.542 -10.271 1.00 93.44 99 ILE A N 1
ATOM 780 C CA . ILE A 1 99 ? 2.826 0.976 -9.477 1.00 93.44 99 ILE A CA 1
ATOM 781 C C . ILE A 1 99 ? 2.448 1.112 -7.999 1.00 93.44 99 ILE A C 1
ATOM 783 O O . ILE A 1 99 ? 2.262 2.226 -7.497 1.00 93.44 99 ILE A O 1
ATOM 787 N N . PHE A 1 100 ? 2.314 -0.016 -7.308 1.00 91.56 100 PHE A N 1
ATOM 788 C CA . PHE A 1 100 ? 2.020 -0.064 -5.881 1.00 91.56 100 PHE A CA 1
ATOM 789 C C . PHE A 1 100 ? 3.320 0.071 -5.100 1.00 91.56 100 PHE A C 1
ATOM 791 O O . PHE A 1 100 ? 4.281 -0.659 -5.351 1.00 91.56 100 PHE A O 1
ATOM 798 N N . ILE A 1 101 ? 3.336 1.015 -4.163 1.00 89.50 101 ILE A N 1
ATOM 799 C CA . ILE A 1 101 ? 4.483 1.276 -3.297 1.00 89.50 101 ILE A CA 1
ATOM 800 C C . ILE A 1 101 ? 4.158 0.939 -1.844 1.00 89.50 101 ILE A C 1
ATOM 802 O O . ILE A 1 101 ? 2.988 0.984 -1.450 1.00 89.50 101 ILE A O 1
ATOM 806 N N . TRP A 1 102 ? 5.182 0.616 -1.056 1.00 85.19 102 TRP A N 1
ATOM 807 C CA . TRP A 1 102 ? 5.022 0.180 0.331 1.00 85.19 102 TRP A CA 1
ATOM 808 C C . TRP A 1 102 ? 4.271 1.207 1.191 1.00 85.19 102 TRP A C 1
ATOM 810 O O . TRP A 1 102 ? 3.198 0.875 1.693 1.00 85.19 102 TRP A O 1
ATOM 820 N N . ASN A 1 103 ? 4.708 2.476 1.249 1.00 83.12 103 ASN A N 1
ATOM 821 C CA . ASN A 1 103 ? 3.983 3.505 2.020 1.00 83.12 103 ASN A CA 1
ATOM 822 C C . ASN A 1 103 ? 2.627 3.882 1.405 1.00 83.12 103 ASN A C 1
ATOM 824 O O . ASN A 1 103 ? 1.775 4.452 2.080 1.00 83.12 103 ASN A O 1
ATOM 828 N N . GLY A 1 104 ? 2.415 3.593 0.117 1.00 87.69 104 GLY A N 1
ATOM 829 C CA . GLY A 1 104 ? 1.126 3.808 -0.550 1.00 87.69 104 GLY A CA 1
ATOM 830 C C . GLY A 1 104 ? 0.105 2.712 -0.285 1.00 87.69 104 GLY A C 1
ATOM 831 O O . GLY A 1 104 ? -1.073 2.874 -0.612 1.00 87.69 104 GLY A O 1
ATOM 832 N N . SER A 1 105 ? 0.532 1.616 0.332 1.00 87.00 105 SER A N 1
ATOM 833 C CA . SER A 1 105 ? -0.324 0.511 0.730 1.00 87.00 105 SER A CA 1
ATOM 834 C C . SER A 1 105 ? -0.626 0.641 2.219 1.00 87.00 105 SER A C 1
ATOM 836 O O . SER A 1 105 ? 0.276 0.774 3.037 1.00 87.00 105 SER A O 1
ATOM 838 N N . PHE A 1 106 ? -1.898 0.578 2.605 1.00 86.62 106 PHE A N 1
ATOM 839 C CA . PHE A 1 106 ? -2.281 0.566 4.018 1.00 86.62 106 PHE A CA 1
ATOM 840 C C . PHE A 1 106 ? -1.662 -0.637 4.745 1.00 86.62 106 PHE A C 1
ATOM 842 O O . PHE A 1 106 ? -1.255 -0.528 5.898 1.00 86.62 106 PHE A O 1
ATOM 849 N N . ARG A 1 107 ? -1.566 -1.776 4.048 1.00 80.06 107 ARG A N 1
ATOM 850 C CA . ARG A 1 107 ? -0.908 -2.995 4.522 1.00 80.06 107 ARG A CA 1
ATOM 851 C C . ARG A 1 107 ? -0.555 -3.930 3.367 1.00 80.06 107 ARG A C 1
ATOM 853 O O . ARG A 1 107 ? -1.055 -3.768 2.254 1.00 80.06 107 ARG A O 1
ATOM 860 N N . ASN A 1 108 ? 0.222 -4.963 3.680 1.00 75.19 108 ASN A N 1
ATOM 861 C CA . ASN A 1 108 ? 0.429 -6.106 2.795 1.00 75.19 108 ASN A CA 1
ATOM 862 C C . ASN A 1 108 ? -0.801 -7.027 2.752 1.00 75.19 108 ASN A C 1
ATOM 864 O O . ASN A 1 108 ? -1.548 -7.150 3.726 1.00 75.19 108 ASN A O 1
ATOM 868 N N . THR A 1 109 ? -0.987 -7.713 1.625 1.00 75.06 109 THR A N 1
ATOM 869 C CA . THR A 1 109 ? -2.014 -8.748 1.461 1.00 75.06 109 THR A CA 1
ATOM 870 C C . THR A 1 109 ? -1.561 -10.041 2.137 1.00 75.06 109 THR A C 1
ATOM 872 O O . THR A 1 109 ? -0.555 -10.629 1.734 1.00 75.06 109 THR A O 1
ATOM 875 N N . TYR A 1 110 ? -2.292 -10.498 3.153 1.00 72.12 110 TYR A N 1
ATOM 876 C CA . TYR A 1 110 ? -1.977 -11.745 3.871 1.00 72.12 110 TYR A CA 1
ATOM 877 C C . TYR A 1 110 ? -2.953 -12.885 3.564 1.00 72.12 110 TYR A C 1
ATOM 879 O O . TYR A 1 110 ? -2.648 -14.044 3.854 1.00 72.12 110 TYR A O 1
ATOM 887 N N . PHE A 1 111 ? -4.109 -12.570 2.980 1.00 74.81 111 PHE A N 1
ATOM 888 C CA . PHE A 1 111 ? -5.142 -13.536 2.619 1.00 74.81 111 PHE A CA 1
ATOM 889 C C . PHE A 1 111 ? -5.203 -13.718 1.097 1.00 74.81 111 PHE A C 1
ATOM 891 O O . PHE A 1 111 ? -4.953 -12.787 0.339 1.00 74.81 111 PHE A O 1
ATOM 898 N N . GLU A 1 112 ? -5.507 -14.935 0.639 1.00 76.69 112 GLU A N 1
ATOM 899 C CA . GLU A 1 112 ? -5.485 -15.286 -0.793 1.00 76.69 112 GLU A CA 1
ATOM 900 C C . GLU A 1 112 ? -6.563 -14.565 -1.623 1.00 76.69 112 GLU A C 1
ATOM 902 O O . GLU A 1 112 ? -6.446 -14.480 -2.844 1.00 76.69 112 GLU A O 1
ATOM 907 N N . ASP A 1 113 ? -7.623 -14.075 -0.980 1.00 80.12 113 ASP A N 1
ATOM 908 C CA . ASP A 1 113 ? -8.725 -13.336 -1.598 1.00 80.12 113 ASP A CA 1
ATOM 909 C C . ASP A 1 113 ? -8.521 -11.812 -1.601 1.00 80.12 113 ASP A C 1
ATOM 911 O O . ASP A 1 113 ? -9.374 -11.080 -2.104 1.00 80.12 113 ASP A O 1
ATOM 915 N N . GLU A 1 114 ? -7.392 -11.337 -1.075 1.00 78.62 114 GLU A N 1
ATOM 916 C CA . GLU A 1 114 ? -7.028 -9.927 -0.994 1.00 78.62 114 GLU A CA 1
ATOM 917 C C . GLU A 1 114 ? -6.070 -9.538 -2.130 1.00 78.62 114 GLU A C 1
ATOM 919 O O . GLU A 1 114 ? -5.081 -10.223 -2.391 1.00 78.62 114 GLU A O 1
ATOM 924 N N . SER A 1 115 ? -6.332 -8.411 -2.800 1.00 81.38 115 SER A N 1
ATOM 925 C CA . SER A 1 115 ? -5.410 -7.827 -3.782 1.00 81.38 115 SER A CA 1
ATOM 926 C C . SER A 1 115 ? -4.759 -6.550 -3.249 1.00 81.38 115 SER A C 1
ATOM 928 O O . SER A 1 115 ? -5.336 -5.852 -2.417 1.00 81.38 115 SER A O 1
ATOM 930 N N . TYR A 1 116 ? -3.571 -6.197 -3.752 1.00 77.00 116 TYR A N 1
ATOM 931 C CA . TYR A 1 116 ? -2.911 -4.935 -3.385 1.00 77.00 116 TYR A CA 1
ATOM 932 C C . TYR A 1 116 ? -3.793 -3.710 -3.672 1.00 77.00 116 TYR A C 1
ATOM 934 O O . TYR A 1 116 ? -3.772 -2.745 -2.912 1.00 77.00 116 TYR A O 1
ATOM 942 N N . GLU A 1 117 ? -4.619 -3.757 -4.726 1.00 82.56 117 GLU A N 1
ATOM 943 C CA . GLU A 1 117 ? -5.554 -2.670 -5.039 1.00 82.56 117 GLU A CA 1
ATOM 944 C C . GLU A 1 117 ? -6.612 -2.456 -3.947 1.00 82.56 117 GLU A C 1
ATOM 946 O O . GLU A 1 117 ? -7.062 -1.325 -3.752 1.00 82.56 117 GLU A O 1
ATOM 951 N N . ASP A 1 118 ? -6.989 -3.505 -3.208 1.00 84.38 118 ASP A N 1
ATOM 952 C CA . ASP A 1 118 ? -7.986 -3.412 -2.136 1.00 84.38 118 ASP A CA 1
ATOM 953 C C . ASP A 1 118 ? -7.464 -2.664 -0.902 1.00 84.38 118 ASP A C 1
ATOM 955 O O . ASP A 1 118 ? -8.262 -2.116 -0.142 1.00 84.38 118 ASP A O 1
ATOM 959 N N . PHE A 1 119 ? -6.141 -2.595 -0.727 1.00 83.69 119 PHE A N 1
ATOM 960 C CA . PHE A 1 119 ? -5.474 -1.972 0.424 1.00 83.69 119 PHE A CA 1
ATOM 961 C C . PHE A 1 119 ? -4.674 -0.727 0.053 1.00 83.69 119 PHE A C 1
ATOM 963 O O . PHE A 1 119 ? -3.787 -0.303 0.789 1.00 83.69 119 PHE A O 1
ATOM 970 N N . LEU A 1 120 ? -4.988 -0.121 -1.085 1.00 89.56 120 LEU A N 1
ATOM 971 C CA . LEU A 1 120 ? -4.227 0.986 -1.635 1.00 89.56 120 LEU A CA 1
ATOM 972 C C . LEU A 1 120 ? -4.735 2.339 -1.120 1.00 89.56 120 LEU A C 1
ATOM 974 O O . LEU A 1 120 ? -5.873 2.725 -1.398 1.00 89.56 120 LEU A O 1
ATOM 978 N N . LEU A 1 121 ? -3.864 3.090 -0.446 1.00 91.69 121 LEU A N 1
ATOM 979 C CA . LEU A 1 121 ? -4.091 4.496 -0.104 1.00 91.69 121 LEU A CA 1
ATOM 980 C C . LEU A 1 121 ? -3.767 5.387 -1.308 1.00 91.69 121 LEU A C 1
ATOM 982 O O . LEU A 1 121 ? -4.585 6.222 -1.703 1.00 91.69 121 LEU A O 1
ATOM 986 N N . TRP A 1 122 ? -2.613 5.163 -1.940 1.00 92.50 122 TRP A N 1
ATOM 987 C CA . TRP A 1 122 ? -2.186 5.818 -3.177 1.00 92.50 122 TRP A CA 1
ATOM 988 C C . TRP A 1 122 ? -1.207 4.949 -3.968 1.00 92.50 122 TRP A C 1
ATOM 990 O O . TRP A 1 122 ? -0.574 4.047 -3.433 1.00 92.50 122 TRP A O 1
ATOM 1000 N N . TYR A 1 123 ? -1.055 5.244 -5.255 1.00 93.00 123 TYR A N 1
ATOM 1001 C CA . TYR A 1 123 ? -0.093 4.581 -6.138 1.00 93.00 123 TYR A CA 1
ATOM 1002 C C . TYR A 1 123 ? 0.695 5.596 -6.952 1.00 93.00 123 TYR A C 1
ATOM 1004 O O . TYR A 1 123 ? 0.292 6.751 -7.077 1.00 93.00 123 TYR A O 1
ATOM 1012 N N . LEU A 1 124 ? 1.801 5.155 -7.540 1.00 93.50 124 LEU A N 1
ATOM 1013 C CA . LEU A 1 124 ? 2.533 5.929 -8.530 1.00 93.50 124 LEU A CA 1
ATOM 1014 C C . LEU A 1 124 ? 1.977 5.618 -9.923 1.00 93.50 124 LEU A C 1
ATOM 1016 O O . LEU A 1 124 ? 1.996 4.470 -10.371 1.00 93.50 124 LEU A O 1
ATOM 1020 N N . ASP A 1 125 ? 1.442 6.632 -10.598 1.00 93.69 125 ASP A N 1
ATOM 1021 C CA . ASP A 1 125 ? 0.970 6.511 -11.975 1.00 93.69 125 ASP A CA 1
ATOM 1022 C C . ASP A 1 125 ? 2.165 6.517 -12.929 1.00 93.69 125 ASP A C 1
ATOM 1024 O O . ASP A 1 125 ? 2.872 7.517 -13.054 1.00 93.69 125 ASP A O 1
ATOM 1028 N N . TYR A 1 126 ? 2.387 5.398 -13.613 1.00 92.44 126 TYR A N 1
ATOM 1029 C CA . TYR A 1 126 ? 3.546 5.185 -14.478 1.00 92.44 126 TYR A CA 1
ATOM 1030 C C . TYR A 1 126 ? 3.633 6.200 -15.621 1.00 92.44 126 TYR A C 1
ATOM 1032 O O . TYR A 1 126 ? 4.717 6.655 -15.981 1.00 92.44 126 TYR A O 1
ATOM 1040 N N . LYS A 1 127 ? 2.485 6.590 -16.184 1.00 89.44 127 LYS A N 1
ATOM 1041 C CA . LYS A 1 127 ? 2.423 7.462 -17.366 1.00 89.44 127 LYS A CA 1
ATOM 1042 C C . LYS A 1 127 ? 2.800 8.898 -17.037 1.00 89.44 127 LYS A C 1
ATOM 1044 O O . LYS A 1 127 ? 3.360 9.597 -17.882 1.00 89.44 127 LYS A O 1
ATOM 1049 N N . THR A 1 128 ? 2.461 9.352 -15.836 1.00 90.75 128 THR A N 1
ATOM 1050 C CA . THR A 1 128 ? 2.670 10.738 -15.414 1.00 90.75 128 THR A CA 1
ATOM 1051 C C . THR A 1 128 ? 3.781 10.912 -14.383 1.00 90.75 128 THR A C 1
ATOM 1053 O O . THR A 1 128 ? 4.236 12.039 -14.195 1.00 90.75 128 THR A O 1
ATOM 1056 N N . GLY A 1 129 ? 4.218 9.836 -13.723 1.00 88.62 129 GLY A N 1
ATOM 1057 C CA . GLY A 1 129 ? 5.189 9.869 -12.628 1.00 88.62 129 GLY A CA 1
ATOM 1058 C C . GLY A 1 129 ? 4.657 10.515 -11.345 1.00 88.62 129 GLY A C 1
ATOM 1059 O O . GLY A 1 129 ? 5.450 10.895 -10.488 1.00 88.62 129 GLY A O 1
ATOM 1060 N N . ASN A 1 130 ? 3.337 10.686 -11.210 1.00 91.12 130 ASN A N 1
ATOM 1061 C CA . ASN A 1 130 ? 2.726 11.331 -10.046 1.00 91.12 130 ASN A CA 1
ATOM 1062 C C . ASN A 1 130 ? 2.115 10.310 -9.086 1.00 91.12 130 ASN A C 1
ATOM 1064 O O . ASN A 1 130 ? 1.548 9.306 -9.513 1.00 91.12 130 ASN A O 1
ATOM 1068 N N . PHE A 1 131 ? 2.145 10.626 -7.792 1.00 91.94 131 PHE A N 1
ATOM 1069 C CA . PHE A 1 131 ? 1.382 9.889 -6.790 1.00 91.94 131 PHE A CA 1
ATOM 1070 C C . PHE A 1 131 ? -0.103 10.254 -6.868 1.00 91.94 131 PHE A C 1
ATOM 1072 O O . PHE A 1 131 ? -0.470 11.431 -6.822 1.00 91.94 131 PHE A O 1
ATOM 1079 N N . ILE A 1 132 ? -0.953 9.237 -6.981 1.00 94.00 132 ILE A N 1
ATOM 1080 C CA . ILE A 1 132 ? -2.400 9.358 -7.135 1.00 94.00 132 ILE A CA 1
ATOM 1081 C C . ILE A 1 132 ? -3.092 8.707 -5.941 1.00 94.00 132 ILE A C 1
ATOM 1083 O O . ILE A 1 132 ? -2.966 7.504 -5.714 1.00 94.00 132 ILE A O 1
ATOM 1087 N N . SER A 1 133 ? -3.865 9.506 -5.206 1.00 94.44 133 SER A N 1
ATOM 1088 C CA . SER A 1 133 ? -4.742 9.024 -4.135 1.00 94.44 133 SER A CA 1
ATOM 1089 C C . SER A 1 133 ? -5.802 8.067 -4.690 1.00 94.44 133 SER A C 1
ATOM 1091 O O . SER A 1 133 ? -6.471 8.367 -5.681 1.00 94.44 133 SER A O 1
ATOM 1093 N N . SER A 1 134 ? -5.975 6.920 -4.037 1.00 92.25 134 SER A N 1
ATOM 1094 C CA . SER A 1 134 ? -6.917 5.869 -4.421 1.00 92.25 134 SER A CA 1
ATOM 1095 C C . SER A 1 134 ? -8.040 5.728 -3.403 1.00 92.25 134 SER A C 1
ATOM 1097 O O . SER A 1 134 ? -7.789 5.509 -2.227 1.00 92.25 134 SER A O 1
ATOM 1099 N N . ASN A 1 135 ? -9.292 5.768 -3.858 1.00 93.19 135 ASN A N 1
ATOM 1100 C CA . ASN A 1 135 ? -10.460 5.455 -3.026 1.00 93.19 135 ASN A CA 1
ATOM 1101 C C . ASN A 1 135 ? -10.916 3.993 -3.165 1.00 93.19 135 ASN A C 1
ATOM 1103 O O . ASN A 1 135 ? -12.014 3.668 -2.720 1.00 93.19 135 ASN A O 1
ATOM 1107 N N . HIS A 1 136 ? -10.120 3.121 -3.801 1.00 89.75 136 HIS A N 1
ATOM 1108 C CA . HIS A 1 136 ? -10.533 1.751 -4.139 1.00 89.75 136 HIS A CA 1
ATOM 1109 C C . HIS A 1 136 ? -11.003 0.972 -2.902 1.00 89.75 136 HIS A C 1
ATOM 1111 O O . HIS A 1 136 ? -12.021 0.283 -2.952 1.00 89.75 136 HIS A O 1
ATOM 1117 N N . MET A 1 137 ? -10.310 1.139 -1.775 1.00 91.12 137 MET A N 1
ATOM 1118 C CA . MET A 1 137 ? -10.621 0.429 -0.539 1.00 91.12 137 MET A CA 1
ATOM 1119 C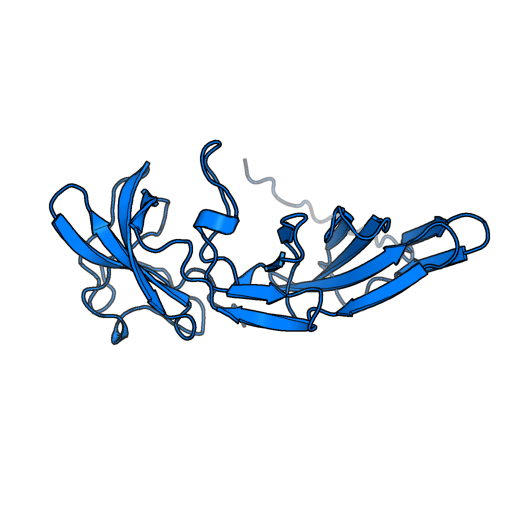 C . MET A 1 137 ? -11.975 0.798 0.082 1.00 91.12 137 MET A C 1
ATOM 1121 O O . MET A 1 137 ? -12.531 0.014 0.847 1.00 91.12 137 MET A O 1
ATOM 1125 N N . ILE A 1 138 ? -12.535 1.973 -0.224 1.00 94.19 138 ILE A N 1
ATOM 1126 C CA . ILE A 1 138 ? -13.774 2.441 0.409 1.00 94.19 138 ILE A CA 1
ATOM 1127 C C . ILE A 1 138 ? -14.936 1.517 0.021 1.00 94.19 138 ILE A C 1
ATOM 1129 O O . ILE A 1 138 ? -15.242 1.313 -1.153 1.00 94.19 138 ILE A O 1
ATOM 1133 N N . GLY A 1 139 ? -15.617 0.977 1.031 1.00 94.06 139 GLY A N 1
ATOM 1134 C CA . GLY A 1 139 ? -16.703 0.012 0.881 1.00 94.06 139 GLY A CA 1
ATOM 1135 C C . GLY A 1 139 ? -16.249 -1.444 0.762 1.00 94.06 139 GLY A C 1
ATOM 1136 O O . GLY A 1 139 ? -17.109 -2.327 0.733 1.00 94.06 139 GLY A O 1
ATOM 1137 N N . LYS A 1 140 ? -14.938 -1.719 0.716 1.00 91.88 140 LYS A N 1
ATOM 1138 C CA . LYS A 1 140 ? -14.405 -3.084 0.760 1.00 91.88 140 LYS A CA 1
ATOM 1139 C C . LYS A 1 140 ? -14.456 -3.643 2.178 1.00 91.88 140 LYS A C 1
ATOM 1141 O O . LYS A 1 140 ? -14.504 -2.909 3.169 1.00 91.88 140 LYS A O 1
ATOM 1146 N N . ILE A 1 141 ? -14.476 -4.968 2.244 1.00 91.31 141 ILE A N 1
ATOM 1147 C CA . ILE A 1 141 ? -14.359 -5.732 3.481 1.00 91.31 141 ILE A CA 1
ATOM 1148 C C . ILE A 1 141 ? -12.921 -6.224 3.559 1.00 91.31 141 ILE A C 1
ATOM 1150 O O . ILE A 1 141 ? -12.412 -6.741 2.569 1.00 91.31 141 ILE A O 1
ATOM 1154 N N . TYR A 1 142 ? -12.304 -6.086 4.724 1.00 87.31 142 TYR A N 1
ATOM 1155 C CA . TYR A 1 142 ? -11.000 -6.662 5.008 1.00 87.31 142 TYR A CA 1
ATOM 1156 C C . TYR A 1 142 ? -11.024 -7.488 6.287 1.00 87.31 142 TYR A C 1
ATOM 1158 O O . TYR A 1 142 ? -11.864 -7.273 7.165 1.00 87.31 142 TYR A O 1
ATOM 1166 N N . HIS A 1 143 ? -10.088 -8.427 6.381 1.00 90.81 143 HIS A N 1
ATOM 1167 C CA . HIS A 1 143 ? -9.874 -9.229 7.576 1.00 90.81 143 HIS A CA 1
ATOM 1168 C C . HIS A 1 143 ? -8.934 -8.497 8.527 1.00 90.81 143 HIS A C 1
ATOM 1170 O O . HIS A 1 143 ? -7.799 -8.194 8.148 1.00 90.81 143 HIS A O 1
ATOM 1176 N N . ALA A 1 144 ? -9.378 -8.245 9.755 1.00 91.31 144 ALA A N 1
ATOM 1177 C CA . ALA A 1 144 ? -8.541 -7.694 10.807 1.00 91.31 144 ALA A CA 1
ATOM 1178 C C . ALA A 1 144 ? -7.290 -8.556 11.013 1.00 91.31 144 ALA A C 1
ATOM 1180 O O . ALA A 1 144 ? -7.359 -9.791 10.992 1.00 91.31 144 ALA A O 1
ATOM 1181 N N . PHE A 1 145 ? -6.150 -7.907 11.204 1.00 86.31 145 PHE A N 1
ATOM 1182 C CA . PHE A 1 145 ? -4.866 -8.557 11.440 1.0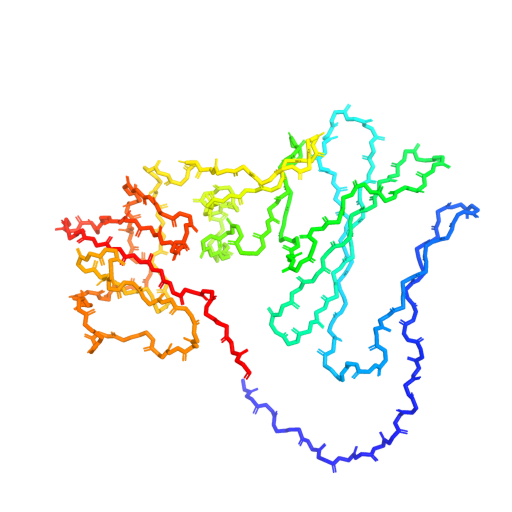0 86.31 145 PHE A CA 1
ATOM 1183 C C . PHE A 1 145 ? -4.318 -8.188 12.823 1.00 86.31 145 PHE A C 1
ATOM 1185 O O . PHE A 1 145 ? -4.915 -7.396 13.550 1.00 86.31 145 PHE A O 1
ATOM 1192 N N . TYR A 1 146 ? -3.202 -8.806 13.222 1.00 78.50 146 TYR A N 1
ATOM 1193 C CA . TYR A 1 146 ? -2.540 -8.445 14.476 1.00 78.50 146 TYR A CA 1
ATOM 1194 C C . TYR A 1 146 ? -2.206 -6.947 14.501 1.00 78.50 146 TYR A C 1
ATOM 1196 O O . TYR A 1 146 ? -1.836 -6.383 13.473 1.00 78.50 146 TYR A O 1
ATOM 1204 N N . ASP A 1 147 ? -2.339 -6.343 15.682 1.00 81.81 147 ASP A N 1
ATOM 1205 C CA . ASP A 1 147 ? -2.095 -4.922 15.968 1.00 81.81 147 ASP A CA 1
ATOM 1206 C C . ASP A 1 147 ? -3.094 -3.927 15.342 1.00 81.81 147 ASP A C 1
ATOM 1208 O O . ASP A 1 147 ? -2.924 -2.711 15.474 1.00 81.81 147 ASP A O 1
ATOM 1212 N N . ASP A 1 148 ? -4.189 -4.409 14.744 1.00 91.81 148 ASP A N 1
ATOM 1213 C CA . ASP A 1 148 ? -5.317 -3.549 14.386 1.00 91.81 148 ASP A CA 1
ATOM 1214 C C . ASP A 1 148 ? -6.010 -3.047 15.662 1.00 91.81 148 ASP A C 1
ATOM 1216 O O . ASP A 1 148 ? -6.648 -3.798 16.398 1.00 91.81 148 ASP A O 1
ATOM 1220 N N . ILE A 1 149 ? -5.916 -1.745 15.930 1.00 95.56 149 ILE A N 1
ATOM 1221 C CA . ILE A 1 149 ? -6.610 -1.100 17.048 1.00 95.56 149 ILE A CA 1
ATOM 1222 C C . ILE A 1 149 ? -7.451 0.053 16.529 1.00 95.56 149 ILE A C 1
ATOM 1224 O O . ILE A 1 149 ? -6.971 0.944 15.832 1.00 95.56 149 ILE A O 1
ATOM 1228 N N . LEU A 1 150 ? -8.729 0.051 16.907 1.00 97.44 150 LEU A N 1
ATOM 1229 C CA . LEU A 1 150 ? -9.655 1.119 16.580 1.00 97.44 150 LEU A CA 1
ATOM 1230 C C . LEU A 1 150 ? -9.509 2.266 17.577 1.00 97.44 150 LEU A C 1
ATOM 1232 O O . LEU A 1 150 ? -9.729 2.126 18.787 1.00 97.44 150 LEU A O 1
ATOM 1236 N N . PHE A 1 151 ? -9.258 3.440 17.014 1.00 98.19 151 PHE A N 1
ATOM 1237 C CA . PHE A 1 151 ? -9.260 4.727 17.682 1.00 98.19 151 PHE A CA 1
ATOM 1238 C C . PHE A 1 151 ? -10.575 5.463 17.423 1.00 98.19 151 PHE A C 1
ATOM 1240 O O . PHE A 1 151 ? -11.125 5.446 16.320 1.00 98.19 151 PHE A O 1
ATOM 1247 N N . ARG A 1 152 ? -11.119 6.135 18.442 1.00 97.88 152 ARG A N 1
ATOM 1248 C CA . ARG A 1 152 ? -12.424 6.820 18.342 1.00 97.88 152 ARG A CA 1
ATOM 1249 C C . ARG A 1 152 ? -12.437 7.937 17.298 1.00 97.88 152 ARG A C 1
ATOM 1251 O O . ARG A 1 152 ? -13.493 8.241 16.748 1.00 97.88 152 ARG A O 1
ATOM 1258 N N . GLN A 1 153 ? -11.296 8.585 17.078 1.00 97.44 153 GLN A N 1
ATOM 1259 C CA . GLN A 1 153 ? -11.124 9.716 16.167 1.00 97.44 153 GLN A CA 1
ATOM 1260 C C . GLN A 1 153 ? -9.734 9.652 15.534 1.00 97.44 153 GLN A C 1
ATOM 1262 O O . GLN A 1 153 ? -8.807 9.133 16.153 1.00 97.44 153 GLN A O 1
ATOM 1267 N N . LEU A 1 154 ? -9.602 10.218 14.333 1.00 96.62 154 LEU A N 1
ATOM 1268 C CA . LEU A 1 154 ? -8.356 10.233 13.565 1.00 96.62 154 LEU A CA 1
ATOM 1269 C C . LEU A 1 154 ? -7.190 10.871 14.334 1.00 96.62 154 LEU A C 1
ATOM 1271 O O . LEU A 1 154 ? -6.075 10.380 14.259 1.00 96.62 154 LEU A O 1
ATOM 1275 N N . GLU A 1 155 ? -7.453 11.913 15.130 1.00 95.88 155 GLU A N 1
ATOM 1276 C CA . GLU A 1 155 ? -6.431 12.614 15.928 1.00 95.88 155 GLU A CA 1
ATOM 1277 C C . GLU A 1 155 ? -5.708 11.727 16.954 1.00 95.88 155 GLU A C 1
ATOM 1279 O O . GLU A 1 155 ? -4.648 12.103 17.448 1.00 95.88 155 GLU A O 1
ATOM 1284 N N . TYR A 1 156 ? -6.285 10.570 17.288 1.00 95.88 156 TYR A N 1
ATOM 1285 C CA . TYR A 1 156 ? -5.689 9.606 18.207 1.00 95.88 156 TYR A CA 1
ATOM 1286 C C . TYR A 1 156 ? -4.872 8.523 17.502 1.00 95.88 156 TYR A C 1
ATOM 1288 O O . TYR A 1 156 ? -4.174 7.779 18.187 1.00 95.88 156 TYR A O 1
ATOM 1296 N N . VAL A 1 157 ? -4.958 8.414 16.171 1.00 94.38 157 VAL A N 1
ATOM 1297 C CA . VAL A 1 157 ? -4.166 7.444 15.411 1.00 94.38 157 VAL A CA 1
ATOM 1298 C C . VAL A 1 157 ? -2.688 7.833 15.525 1.00 94.38 157 VAL A C 1
ATOM 1300 O O . VAL A 1 157 ? -2.333 8.968 15.195 1.00 94.38 157 VAL A O 1
ATOM 1303 N N . PRO A 1 158 ? -1.818 6.933 16.014 1.00 90.62 158 PRO A N 1
ATOM 1304 C CA . PRO A 1 158 ? -0.404 7.234 16.176 1.00 90.62 158 PRO A CA 1
ATOM 1305 C C . PRO A 1 158 ? 0.290 7.549 14.853 1.00 90.62 158 PRO A C 1
ATOM 1307 O O . PRO A 1 158 ? 0.053 6.902 13.836 1.00 90.62 158 PRO A O 1
ATOM 1310 N N . TRP A 1 159 ? 1.190 8.529 14.898 1.00 86.06 159 TRP A N 1
ATOM 1311 C CA . TRP A 1 159 ? 2.034 8.928 13.779 1.00 86.06 159 TRP A CA 1
ATOM 1312 C C . TRP A 1 159 ? 3.429 9.310 14.276 1.00 86.06 159 TRP A C 1
ATOM 1314 O O . TRP A 1 159 ? 3.570 9.919 15.342 1.00 86.06 159 TRP A O 1
ATOM 1324 N N . GLY A 1 160 ? 4.454 9.012 13.475 1.00 81.31 160 GLY A N 1
ATOM 1325 C CA . GLY A 1 160 ? 5.842 9.379 13.747 1.00 81.31 160 GLY A CA 1
ATOM 1326 C C . GLY A 1 160 ? 6.683 8.207 14.270 1.00 81.31 160 GLY A C 1
ATOM 1327 O O . GLY A 1 160 ? 6.639 7.133 13.667 1.00 81.31 160 GLY A O 1
ATOM 1328 N N . PRO A 1 161 ? 7.493 8.408 15.333 1.00 82.88 161 PRO A N 1
ATOM 1329 C CA . PRO A 1 161 ? 8.350 7.359 15.868 1.00 82.88 161 PRO A CA 1
ATOM 1330 C C . PRO A 1 161 ? 7.556 6.132 16.327 1.00 82.88 161 PRO A C 1
ATOM 1332 O O . PRO A 1 161 ? 6.383 6.254 16.687 1.00 82.88 161 PRO A O 1
ATOM 1335 N N . PRO A 1 162 ? 8.199 4.964 16.405 1.00 83.06 162 PRO A N 1
ATOM 1336 C CA . PRO A 1 162 ? 7.538 3.701 16.647 1.00 83.06 162 PRO A CA 1
ATOM 1337 C C . PRO A 1 162 ? 7.116 3.628 18.094 1.00 83.06 162 PRO A C 1
ATOM 1339 O O . PRO A 1 162 ? 7.890 3.898 19.018 1.00 83.06 162 PRO A O 1
ATOM 1342 N N . ILE A 1 163 ? 5.869 3.231 18.280 1.00 86.56 163 ILE A N 1
ATOM 1343 C CA . ILE A 1 163 ? 5.301 2.933 19.580 1.00 86.56 163 ILE A CA 1
ATOM 1344 C C . ILE A 1 163 ? 4.613 1.575 19.519 1.00 86.56 163 ILE A C 1
ATOM 1346 O O . ILE A 1 163 ? 4.209 1.113 18.457 1.00 86.56 163 ILE A O 1
ATOM 1350 N N . ASN A 1 164 ? 4.436 0.937 20.670 1.00 87.38 164 ASN A N 1
ATOM 1351 C CA . ASN A 1 164 ? 3.579 -0.239 20.732 1.00 87.38 164 ASN A CA 1
ATOM 1352 C C . ASN A 1 164 ? 2.120 0.219 20.651 1.00 87.38 164 ASN A C 1
ATOM 1354 O O . ASN A 1 164 ? 1.659 0.968 21.517 1.00 87.38 164 ASN A O 1
ATOM 1358 N N . ILE A 1 165 ? 1.411 -0.229 19.619 1.00 89.12 165 ILE A N 1
ATOM 1359 C CA . ILE A 1 165 ? -0.010 0.049 19.427 1.00 89.12 165 ILE A CA 1
ATOM 1360 C C . ILE A 1 165 ? -0.795 -0.858 20.380 1.00 89.12 165 ILE A C 1
ATOM 1362 O O . ILE A 1 165 ? -0.805 -2.073 20.222 1.00 89.12 165 ILE A O 1
ATOM 1366 N N . THR A 1 166 ? -1.395 -0.282 21.428 1.00 91.81 166 THR A N 1
ATOM 1367 C CA . THR A 1 166 ? -2.161 -1.029 22.444 1.00 91.81 166 THR A CA 1
ATOM 1368 C C . THR A 1 166 ? -3.455 -0.308 22.833 1.00 91.81 166 THR A C 1
ATOM 1370 O O . THR A 1 166 ? -3.623 0.889 22.587 1.00 91.81 166 THR A O 1
ATOM 1373 N N . LEU A 1 167 ? -4.369 -1.024 23.500 1.00 95.00 167 LEU A N 1
ATOM 1374 C CA . LEU A 1 167 ? -5.630 -0.468 24.016 1.00 95.00 167 LEU A CA 1
ATOM 1375 C C . LEU A 1 167 ? -5.459 0.580 25.130 1.00 95.00 167 LEU A C 1
ATOM 1377 O O . LEU A 1 167 ? -6.424 1.264 25.468 1.00 95.00 167 LEU A O 1
ATOM 1381 N N . ASP A 1 168 ? -4.255 0.727 25.687 1.00 95.12 168 ASP A N 1
ATOM 1382 C CA . ASP A 1 168 ? -3.956 1.733 26.713 1.00 95.12 168 ASP A CA 1
ATOM 1383 C C . ASP A 1 168 ? -3.690 3.126 26.115 1.00 95.12 168 ASP A C 1
ATOM 1385 O O . ASP A 1 168 ? -3.603 4.117 26.849 1.00 95.12 168 ASP A O 1
ATOM 1389 N N . LEU A 1 169 ? -3.552 3.226 24.787 1.00 94.75 169 LEU A N 1
ATOM 1390 C CA . LEU A 1 169 ? -3.335 4.498 24.107 1.00 94.75 169 LEU A CA 1
ATOM 1391 C C . LEU A 1 169 ? -4.584 5.398 24.172 1.00 94.75 169 LEU A C 1
ATOM 1393 O O . LEU A 1 169 ? -5.720 4.914 24.128 1.00 94.75 169 LEU A O 1
ATOM 1397 N N . PRO A 1 170 ? -4.413 6.733 24.243 1.00 96.31 170 PRO A N 1
ATOM 1398 C CA . PRO A 1 170 ? -5.533 7.664 24.205 1.00 96.31 170 PRO A CA 1
ATOM 1399 C C . PRO A 1 170 ? -6.427 7.419 22.990 1.00 96.31 170 PRO A C 1
ATOM 1401 O O . PRO A 1 170 ? -5.946 7.287 21.874 1.00 96.31 170 PRO A O 1
ATOM 1404 N N . GLY A 1 171 ? -7.740 7.359 23.208 1.00 96.88 171 GLY A N 1
ATOM 1405 C CA . GLY A 1 171 ? -8.712 7.177 22.131 1.00 96.88 171 GLY A CA 1
ATOM 1406 C C . GLY A 1 171 ? -8.828 5.751 21.587 1.00 96.88 171 GLY A C 1
ATOM 1407 O O . GLY A 1 171 ? -9.823 5.491 20.908 1.00 96.88 171 GLY A O 1
ATOM 1408 N N . ALA A 1 172 ? -7.913 4.834 21.915 1.00 97.56 172 ALA A N 1
ATOM 1409 C CA . ALA A 1 172 ? -8.075 3.413 21.626 1.00 97.56 172 ALA A CA 1
ATOM 1410 C C . ALA A 1 172 ? -9.280 2.860 22.400 1.00 97.56 172 ALA A C 1
ATOM 1412 O O . ALA A 1 172 ? -9.550 3.249 23.542 1.00 97.56 172 ALA A O 1
ATOM 1413 N N . PHE A 1 173 ? -10.077 2.004 21.762 1.00 97.88 173 PHE A N 1
ATOM 1414 C CA . PHE A 1 173 ? -11.277 1.472 22.417 1.00 97.88 173 PHE A CA 1
ATOM 1415 C C . PHE A 1 173 ? -11.684 0.064 22.001 1.00 97.88 173 PHE A C 1
ATOM 1417 O O . PHE A 1 173 ? -12.582 -0.498 22.634 1.00 97.88 173 PHE A O 1
ATOM 1424 N N . TYR A 1 174 ? -11.093 -0.481 20.941 1.00 97.25 174 TYR A N 1
ATOM 1425 C CA . TYR A 1 174 ? -11.416 -1.816 20.466 1.00 97.25 174 TYR A CA 1
ATOM 1426 C C . TYR A 1 174 ? -10.244 -2.416 19.692 1.00 97.25 174 TYR A C 1
ATOM 1428 O O . TYR A 1 174 ? -9.651 -1.740 18.859 1.00 97.25 174 TYR A O 1
ATOM 1436 N N . GLU A 1 175 ? -9.942 -3.674 19.981 1.00 96.06 175 GLU A N 1
ATOM 1437 C CA . GLU A 1 175 ? -8.985 -4.515 19.267 1.00 96.06 175 GLU A CA 1
ATOM 1438 C C . GLU A 1 175 ? -9.824 -5.645 18.651 1.00 96.06 175 GLU A C 1
ATOM 1440 O O . GLU A 1 175 ? -10.424 -6.417 19.410 1.00 96.06 175 GLU A O 1
ATOM 1445 N N . PRO A 1 176 ? -9.998 -5.678 17.320 1.00 95.19 176 PRO A N 1
ATOM 1446 C CA . PRO A 1 176 ? -10.729 -6.737 16.641 1.00 95.19 176 PRO A CA 1
ATOM 1447 C C . PRO A 1 176 ? -10.042 -8.090 16.821 1.00 95.19 176 PRO A C 1
ATOM 1449 O O . PRO A 1 176 ? -8.820 -8.179 16.934 1.00 95.19 176 PRO A O 1
ATOM 1452 N N . GLU A 1 177 ? -10.824 -9.168 16.805 1.00 93.44 177 GLU A N 1
ATOM 1453 C CA . GLU A 1 177 ? -10.235 -10.507 16.778 1.00 93.44 177 GLU A CA 1
ATOM 1454 C C . GLU A 1 177 ? -9.540 -10.755 15.431 1.00 93.44 177 GLU A C 1
ATOM 1456 O O . GLU A 1 177 ? -9.987 -10.279 14.387 1.00 93.44 177 GLU A O 1
ATOM 1461 N N . PHE A 1 178 ? -8.461 -11.542 15.431 1.00 91.75 178 PHE A N 1
ATOM 1462 C CA . PHE A 1 178 ? -7.788 -11.934 14.192 1.00 91.75 178 PHE A CA 1
ATOM 1463 C C . PHE A 1 178 ? -8.783 -12.562 13.200 1.00 91.75 178 PHE A C 1
ATOM 1465 O O . PHE A 1 178 ? -9.458 -13.543 13.522 1.00 91.75 178 PHE A O 1
ATOM 1472 N N . GLY A 1 179 ? -8.846 -12.017 11.984 1.00 90.62 179 GLY A N 1
ATOM 1473 C CA . GLY A 1 179 ? -9.774 -12.444 10.939 1.00 90.62 179 GLY A CA 1
ATOM 1474 C C . GLY A 1 179 ? -11.187 -11.856 11.039 1.00 90.62 179 GLY A C 1
ATOM 1475 O O . GLY A 1 179 ? -12.024 -12.182 10.197 1.00 90.62 179 GLY A O 1
ATOM 1476 N N . GLU A 1 180 ? -11.484 -10.999 12.024 1.00 94.31 180 GLU A N 1
ATOM 1477 C CA . GLU A 1 180 ? -12.759 -10.277 12.090 1.00 94.31 180 GLU A CA 1
ATOM 1478 C C . GLU A 1 180 ? -12.960 -9.426 10.827 1.00 94.31 180 GLU A C 1
ATOM 1480 O O . GLU A 1 180 ? -12.041 -8.764 10.355 1.00 94.31 180 GLU A O 1
ATOM 1485 N N . LEU A 1 181 ? -14.171 -9.427 10.264 1.00 93.81 181 LEU A N 1
ATOM 1486 C CA . LEU A 1 181 ? -14.459 -8.666 9.048 1.00 93.81 181 LEU A CA 1
ATOM 1487 C C . LEU A 1 181 ? -14.778 -7.205 9.363 1.00 93.81 181 LEU A C 1
ATOM 1489 O O . LEU A 1 181 ? -15.733 -6.897 10.081 1.00 93.81 181 LEU A O 1
ATOM 1493 N N . LEU A 1 182 ? -14.035 -6.303 8.738 1.00 94.88 182 LEU A N 1
ATOM 1494 C CA . LEU A 1 182 ? -14.138 -4.865 8.923 1.00 94.88 182 LEU A CA 1
ATOM 1495 C C . LEU A 1 182 ? -14.456 -4.208 7.575 1.00 94.88 182 LEU A C 1
ATOM 1497 O O . LEU A 1 182 ? -13.830 -4.492 6.560 1.00 94.88 182 LEU A O 1
ATOM 1501 N N . THR A 1 183 ? -15.471 -3.346 7.535 1.00 96.25 183 THR A N 1
ATOM 1502 C CA . THR A 1 183 ? -15.838 -2.599 6.320 1.00 96.25 183 THR A CA 1
ATOM 1503 C C . THR A 1 183 ? -15.162 -1.241 6.327 1.00 96.25 183 THR A C 1
ATOM 1505 O O . THR A 1 183 ? -15.381 -0.470 7.261 1.00 96.25 183 THR A O 1
ATOM 1508 N N . VAL A 1 184 ? -14.401 -0.908 5.289 1.00 95.88 184 VAL A N 1
ATOM 1509 C CA . VAL A 1 184 ? -13.784 0.417 5.161 1.00 95.88 184 VAL A CA 1
ATOM 1510 C C . VAL A 1 184 ? -14.845 1.449 4.782 1.00 95.88 184 VAL A C 1
ATOM 1512 O O . VAL A 1 184 ? -15.611 1.266 3.837 1.00 95.88 184 VAL A O 1
ATOM 1515 N N . LEU A 1 185 ? -14.904 2.540 5.534 1.00 97.38 185 LEU A N 1
ATOM 1516 C CA . LEU A 1 185 ? -15.854 3.635 5.359 1.00 97.38 185 LEU A CA 1
ATOM 1517 C C . LEU A 1 185 ? -15.209 4.881 4.756 1.00 97.38 185 LEU A C 1
ATOM 1519 O O . LEU A 1 185 ? -15.886 5.624 4.050 1.00 97.38 185 LEU A O 1
ATOM 1523 N N . ASP A 1 186 ? -13.948 5.130 5.097 1.00 96.56 186 ASP A N 1
ATOM 1524 C CA . ASP A 1 186 ? -13.201 6.327 4.712 1.00 96.56 186 ASP A CA 1
ATOM 1525 C C . ASP A 1 186 ? -11.695 6.084 4.888 1.00 96.56 186 ASP A C 1
ATOM 1527 O O . ASP A 1 186 ? -11.299 5.060 5.454 1.00 96.56 186 ASP A O 1
ATOM 1531 N N . LYS A 1 187 ? -10.864 7.030 4.452 1.00 94.69 187 LYS A N 1
ATOM 1532 C CA . LYS A 1 187 ? -9.410 6.994 4.641 1.00 94.69 187 LYS A CA 1
ATOM 1533 C C . LYS A 1 187 ? -8.811 8.394 4.785 1.00 94.69 187 LYS A C 1
ATOM 1535 O O . LYS A 1 187 ? -9.412 9.382 4.371 1.00 94.69 187 LYS A O 1
ATOM 1540 N N . ASP A 1 188 ? -7.599 8.453 5.317 1.00 92.56 188 ASP A N 1
ATOM 1541 C CA . ASP A 1 188 ? -6.755 9.641 5.338 1.00 92.56 188 ASP A CA 1
ATOM 1542 C C . ASP A 1 188 ? -5.341 9.271 4.873 1.00 92.56 188 ASP A C 1
ATOM 1544 O O . ASP A 1 188 ? -4.660 8.462 5.504 1.00 92.56 188 ASP A O 1
ATOM 1548 N N . ASP A 1 189 ? -4.911 9.861 3.756 1.00 89.62 189 ASP A N 1
ATOM 1549 C CA . ASP A 1 189 ? -3.595 9.581 3.170 1.00 89.62 189 ASP A CA 1
ATOM 1550 C C . ASP A 1 189 ? -2.459 10.157 4.021 1.00 89.62 189 ASP A C 1
ATOM 1552 O O . ASP A 1 189 ? -1.401 9.550 4.148 1.00 89.62 189 ASP A O 1
ATOM 1556 N N . GLY A 1 190 ? -2.672 11.328 4.629 1.00 85.94 190 GLY A N 1
ATOM 1557 C CA . GLY A 1 190 ? -1.638 12.020 5.394 1.00 85.94 190 GLY A CA 1
ATOM 1558 C C . GLY A 1 190 ? -1.312 11.315 6.707 1.00 85.94 190 GLY A C 1
ATOM 1559 O O . GLY A 1 190 ? -0.154 11.280 7.111 1.00 85.94 190 GLY A O 1
ATOM 1560 N N . ALA A 1 191 ? -2.327 10.746 7.353 1.00 87.62 191 ALA A N 1
ATOM 1561 C CA . ALA A 1 191 ? -2.188 9.941 8.561 1.00 87.62 191 ALA A CA 1
ATOM 1562 C C . ALA A 1 191 ? -1.989 8.443 8.276 1.00 87.62 191 ALA A C 1
ATOM 1564 O O . ALA A 1 191 ? -1.814 7.675 9.220 1.00 87.62 191 ALA A O 1
ATOM 1565 N N . GLN A 1 192 ? -2.058 8.026 7.004 1.00 88.88 192 GLN A N 1
ATOM 1566 C CA . GLN A 1 192 ? -2.052 6.622 6.577 1.00 88.88 192 GLN A CA 1
ATOM 1567 C C . GLN A 1 192 ? -3.025 5.763 7.390 1.00 88.88 192 GLN A C 1
ATOM 1569 O O . GLN A 1 192 ? -2.673 4.735 7.971 1.00 88.88 192 GLN A O 1
ATOM 1574 N N . ALA A 1 193 ? -4.264 6.239 7.471 1.00 92.75 193 ALA A N 1
ATOM 1575 C CA . ALA A 1 193 ? -5.280 5.678 8.342 1.00 92.75 193 ALA A CA 1
ATOM 1576 C C . ALA A 1 193 ? -6.566 5.386 7.576 1.00 92.75 193 ALA A C 1
ATOM 1578 O O . ALA A 1 193 ? -6.917 6.078 6.621 1.00 92.75 193 ALA A O 1
ATOM 1579 N N . ILE A 1 194 ? -7.318 4.395 8.042 1.00 94.88 194 ILE A N 1
ATOM 1580 C CA . ILE A 1 194 ? -8.619 4.031 7.484 1.00 94.88 194 ILE A CA 1
ATOM 1581 C C . ILE A 1 194 ? -9.688 4.094 8.554 1.00 94.88 194 ILE A C 1
ATOM 1583 O O . ILE A 1 194 ? -9.483 3.670 9.690 1.00 94.88 194 ILE A O 1
ATOM 1587 N N . LYS A 1 195 ? -10.864 4.601 8.194 1.00 97.31 195 LYS A N 1
ATOM 1588 C CA . LYS A 1 195 ? -12.051 4.503 9.034 1.00 97.31 195 LYS A CA 1
ATOM 1589 C C . LYS A 1 195 ? -12.792 3.228 8.688 1.00 97.31 195 LYS A C 1
ATOM 1591 O O . LYS A 1 195 ? -13.048 2.963 7.517 1.00 97.31 195 LYS A O 1
ATOM 1596 N N . VAL A 1 196 ? -13.198 2.467 9.695 1.00 97.50 196 VAL A N 1
ATOM 1597 C CA . VAL A 1 196 ? -13.779 1.137 9.502 1.00 97.50 196 VAL A CA 1
ATOM 1598 C C . VAL A 1 196 ? -15.017 0.935 10.359 1.00 97.50 196 VAL A C 1
ATOM 1600 O O . VAL A 1 196 ? -15.232 1.655 11.338 1.00 97.50 196 VAL A O 1
ATOM 1603 N N . ARG A 1 197 ? -15.835 -0.051 9.986 1.00 98.25 197 ARG A N 1
ATOM 1604 C CA . ARG A 1 197 ? -16.966 -0.546 10.769 1.00 98.25 197 ARG A CA 1
ATOM 1605 C C . ARG A 1 197 ? -16.846 -2.048 10.997 1.00 98.25 197 ARG A C 1
ATOM 1607 O O . ARG A 1 197 ? -16.729 -2.796 10.029 1.00 98.25 197 ARG A O 1
ATOM 1614 N N . THR A 1 198 ? -16.929 -2.475 12.250 1.00 97.31 198 THR A N 1
ATOM 1615 C CA . THR A 1 198 ? -16.999 -3.893 12.633 1.00 97.31 198 THR A CA 1
ATOM 1616 C C . THR A 1 198 ? -18.354 -4.501 12.266 1.00 97.31 198 THR A C 1
ATOM 1618 O O . THR A 1 198 ? -19.342 -3.786 12.061 1.00 97.31 198 THR A O 1
ATOM 1621 N N . GLN A 1 199 ? -18.448 -5.832 12.244 1.00 95.12 199 GLN A N 1
ATOM 1622 C CA . GLN A 1 199 ? -19.721 -6.524 11.994 1.00 95.12 199 GLN A CA 1
ATOM 1623 C C . GLN A 1 199 ? -20.802 -6.183 13.030 1.00 95.12 199 GLN A C 1
ATOM 1625 O O . GLN A 1 199 ? -21.989 -6.154 12.703 1.00 95.12 199 GLN A O 1
ATOM 1630 N N . ASP A 1 200 ? -20.400 -5.894 14.271 1.00 94.75 200 ASP A N 1
ATOM 1631 C CA . ASP A 1 200 ? -21.304 -5.499 15.353 1.00 94.75 200 ASP A CA 1
ATOM 1632 C C . ASP A 1 200 ? -21.558 -3.980 15.436 1.00 94.75 200 ASP A C 1
ATOM 1634 O O . ASP A 1 200 ? -22.262 -3.509 16.331 1.00 94.75 200 ASP A O 1
ATOM 1638 N N . GLY A 1 201 ? -21.051 -3.215 14.463 1.00 96.75 201 GLY A N 1
ATOM 1639 C CA . GLY A 1 201 ? -21.409 -1.816 14.237 1.00 96.75 201 GLY A CA 1
ATOM 1640 C C . GLY A 1 201 ? -20.547 -0.784 14.963 1.00 96.75 201 GLY A C 1
ATOM 1641 O O . GLY A 1 201 ? -20.894 0.399 14.938 1.00 96.75 201 GLY A O 1
ATOM 1642 N N . LYS A 1 202 ? -19.431 -1.178 15.587 1.00 97.69 202 LYS A N 1
ATOM 1643 C CA . LYS A 1 202 ? -18.444 -0.219 16.104 1.00 97.69 202 LYS A CA 1
ATOM 1644 C C . LYS A 1 202 ? -17.756 0.474 14.935 1.00 97.69 202 LYS A C 1
ATOM 1646 O O . LYS A 1 202 ? -17.403 -0.172 13.956 1.00 97.69 202 LYS A O 1
ATOM 1651 N N . GLU A 1 203 ? -17.534 1.778 15.058 1.00 98.38 203 GLU A N 1
ATOM 1652 C CA . GLU A 1 203 ? -16.778 2.561 14.082 1.00 98.38 203 GLU A CA 1
ATOM 1653 C C . GLU A 1 203 ? -15.564 3.206 14.731 1.00 98.38 203 GLU A C 1
ATOM 1655 O O . GLU A 1 203 ? -15.673 3.782 15.816 1.00 98.38 203 GLU A O 1
ATOM 1660 N N . GLY A 1 204 ? -14.432 3.156 14.040 1.00 98.12 204 GLY A N 1
ATOM 1661 C CA . GLY A 1 204 ? -13.184 3.752 14.492 1.00 98.12 204 GLY A CA 1
ATOM 1662 C C . GLY A 1 204 ? -12.184 3.888 13.356 1.00 98.12 204 GLY A C 1
ATOM 1663 O O . GLY A 1 204 ? -12.468 3.505 12.223 1.00 98.12 204 GLY A O 1
ATOM 1664 N N . TRP A 1 205 ? -11.034 4.460 13.676 1.00 97.62 205 TRP A N 1
ATOM 1665 C CA . TRP A 1 205 ? -9.901 4.614 12.775 1.00 97.62 205 TRP A CA 1
ATOM 1666 C C . TRP A 1 205 ? -8.811 3.606 13.119 1.00 97.62 205 TRP A C 1
ATOM 1668 O O . TRP A 1 205 ? -8.556 3.398 14.301 1.00 97.62 205 TRP A O 1
ATOM 1678 N N . ILE A 1 206 ? -8.176 3.021 12.110 1.00 95.19 206 ILE A N 1
ATOM 1679 C CA . ILE A 1 206 ? -6.990 2.166 12.239 1.00 95.19 206 ILE A CA 1
ATOM 1680 C C . ILE A 1 206 ? -5.854 2.811 11.447 1.00 95.19 206 ILE A C 1
ATOM 1682 O O . ILE A 1 206 ? -6.096 3.357 10.372 1.00 95.19 206 ILE A O 1
ATOM 1686 N N . GLY A 1 207 ? -4.638 2.767 11.978 1.00 91.75 207 GLY A N 1
ATOM 1687 C CA . GLY A 1 207 ? -3.426 3.248 11.323 1.00 91.75 207 GLY A CA 1
ATOM 1688 C C . GLY A 1 207 ? -2.210 3.058 12.226 1.00 91.75 207 GLY A C 1
ATOM 1689 O O . GLY A 1 207 ? -2.274 2.324 13.212 1.00 91.75 207 GLY A O 1
ATOM 1690 N N . GLY A 1 208 ? -1.109 3.738 11.905 1.00 84.19 208 GLY A N 1
ATOM 1691 C CA . GLY A 1 208 ? 0.145 3.614 12.659 1.00 84.19 208 GLY A CA 1
ATOM 1692 C C . GLY A 1 208 ? 0.991 2.394 12.274 1.00 84.19 208 GLY A C 1
ATOM 1693 O O . GLY A 1 208 ? 1.917 2.048 12.999 1.00 84.19 208 GLY A O 1
ATOM 1694 N N . HIS A 1 209 ? 0.709 1.746 11.140 1.00 78.19 209 HIS A N 1
ATOM 1695 C CA . HIS A 1 209 ? 1.475 0.584 10.663 1.00 78.19 209 HIS A CA 1
ATOM 1696 C C . HIS A 1 209 ? 2.863 0.955 10.114 1.00 78.19 209 HIS A C 1
ATOM 1698 O O . HIS A 1 209 ? 3.780 0.142 10.162 1.00 78.19 209 HIS A O 1
ATOM 1704 N N . HIS A 1 210 ? 3.035 2.194 9.648 1.00 73.31 210 HIS A N 1
ATOM 1705 C CA . HIS A 1 210 ? 4.242 2.675 8.961 1.00 73.31 210 HIS A CA 1
ATOM 1706 C C . HIS A 1 210 ? 5.086 3.617 9.832 1.00 73.31 210 HIS A C 1
ATOM 1708 O O . HIS A 1 210 ? 5.618 4.627 9.374 1.00 73.31 210 HIS A O 1
ATOM 1714 N N . MET A 1 211 ? 5.164 3.333 11.135 1.00 73.56 211 MET A N 1
ATOM 1715 C CA . MET A 1 211 ? 5.989 4.126 12.052 1.00 73.56 211 MET A CA 1
ATOM 1716 C C . MET A 1 211 ? 7.487 3.885 11.824 1.00 73.56 211 MET A C 1
ATOM 1718 O O . MET A 1 211 ? 7.927 2.768 11.566 1.00 73.56 211 MET A O 1
ATOM 1722 N N . VAL A 1 212 ? 8.274 4.947 11.984 1.00 58.50 212 VAL A N 1
ATOM 1723 C CA . VAL A 1 212 ? 9.679 5.037 11.547 1.00 58.50 212 VAL A CA 1
ATOM 1724 C C . VAL A 1 212 ? 10.617 4.850 12.739 1.00 58.50 212 VAL A C 1
ATOM 1726 O O . VAL A 1 212 ? 10.652 5.729 13.599 1.00 58.50 212 VAL A O 1
ATOM 1729 N N . TRP A 1 213 ? 11.379 3.745 12.819 1.00 54.00 213 TRP A N 1
ATOM 1730 C CA . TRP A 1 213 ? 12.468 3.606 13.807 1.00 54.00 213 TRP A CA 1
ATOM 1731 C C . TRP A 1 213 ? 13.607 4.556 13.418 1.00 54.00 213 TRP A C 1
ATOM 1733 O O . TRP A 1 213 ? 14.028 4.566 12.264 1.00 54.00 213 TRP A O 1
ATOM 1743 N N . ASN A 1 214 ? 14.035 5.392 14.371 1.00 44.97 214 ASN A N 1
ATOM 1744 C CA . ASN A 1 214 ? 15.217 6.251 14.235 1.00 44.97 214 ASN A CA 1
ATOM 1745 C C . ASN A 1 214 ? 16.500 5.478 14.529 1.00 44.97 214 ASN A C 1
ATOM 1747 O O . ASN A 1 214 ? 16.442 4.609 15.432 1.00 44.97 214 ASN A O 1
#

Radius of gyration: 20.25 Å; chains: 1; bounding box: 58×34×55 Å

pLDDT: mean 81.48, std 16.4, range [27.83, 98.38]